Protein AF-A0A932BZ87-F1 (afdb_monomer_lite)

Sequence (192 aa):
MPPHARFDARYRHNVFYPARGFVVGGLPRERIGVFWRGSPFYFHAGVWYRPYGPRYVVVAPPTGVVIPVLPPSYTVVWVGGVPYYYANGVYYAPAPQGAGYVVSPPPAGTVAADSSQPWSPPIGTDLMVYPRNGQSRERLFTDRAECAKWAAGASGYEPGASPPADAAAAALAEQYRRAEVACLEGRGYTVR

Radius of gyration: 20.79 Å; chains: 1; bounding box: 46×39×58 Å

Foldseek 3Di:
DPPQWDADCPPPLGDIDHHFFDKAQDDDPPWDWFDDPNFIWIDDLQWIWGDDPNIITTHDDDFFTFDQDDRPSWDWDADPNATWTDGPQWTWHQDPVRGGITTHQDPPLDPRPDPPDPDDDQQQDDKDKAAQPPDDPSRVVVQLVVQLVVLCVQLVADDDSDDQPDPVNVVSSVSSVVSSCVSSVVVRMHID

Secondary structure (DSSP, 8-state):
--TTEEEE-GGG--EEEEPTT-EESS--TTPEEEEETTEEEEEETTEEEEEETTEEEEEPPPTT-EESS--TT-EEEEETTEEEEEETTEEEEE-TTSSSEEEEPPPTTS-----SSS---SSS----EEESS---HHHHHHHHHHHHHHHHHHH-PPPPS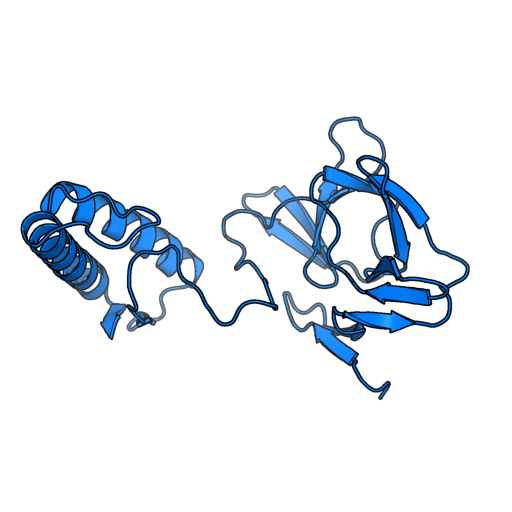S--SSHHHHHHHHHHHHHHHHHHHHTTEEE-

Structure (mmCIF, N/CA/C/O backbone):
data_AF-A0A932BZ87-F1
#
_entry.id   AF-A0A932BZ87-F1
#
loop_
_atom_site.group_PDB
_atom_site.id
_atom_site.type_symbol
_atom_site.label_atom_id
_atom_site.label_alt_id
_atom_site.label_comp_id
_atom_site.label_asym_id
_atom_site.label_entity_id
_atom_site.label_seq_id
_atom_site.pdbx_PDB_ins_code
_atom_site.Cartn_x
_atom_site.Cartn_y
_atom_site.Cartn_z
_atom_site.occupancy
_atom_site.B_iso_or_equiv
_atom_site.auth_seq_id
_atom_site.auth_comp_id
_atom_site.auth_asym_id
_atom_site.auth_atom_id
_atom_site.pdbx_PDB_model_num
ATOM 1 N N . MET A 1 1 ? -13.404 -18.281 13.438 1.00 42.00 1 MET A N 1
ATOM 2 C CA . MET A 1 1 ? -12.771 -17.217 12.624 1.00 42.00 1 MET A CA 1
ATOM 3 C C . MET A 1 1 ? -13.841 -16.211 12.243 1.00 42.00 1 MET A C 1
ATOM 5 O O . MET A 1 1 ? -14.929 -16.660 11.898 1.00 42.00 1 MET A O 1
ATOM 9 N N . PRO A 1 2 ? -13.586 -14.895 12.314 1.00 48.25 2 PRO A N 1
ATOM 10 C CA . PRO A 1 2 ? -14.517 -13.924 11.758 1.00 48.25 2 PRO A CA 1
ATOM 11 C C . PRO A 1 2 ? -14.645 -14.188 10.250 1.00 48.25 2 PRO A C 1
ATOM 13 O O . PRO A 1 2 ? -13.612 -14.365 9.592 1.00 48.25 2 PRO A O 1
ATOM 16 N N . PRO A 1 3 ? -15.861 -14.246 9.687 1.00 53.22 3 PRO A N 1
ATOM 17 C CA . PRO A 1 3 ? -16.015 -14.275 8.240 1.00 53.22 3 PRO A CA 1
ATOM 18 C C . PRO A 1 3 ? -15.309 -13.036 7.664 1.00 53.22 3 PRO A C 1
ATOM 20 O O . PRO A 1 3 ? -15.391 -11.951 8.238 1.00 53.22 3 PRO A O 1
ATOM 23 N N . HIS A 1 4 ? -14.578 -13.209 6.560 1.00 70.06 4 HIS A N 1
ATOM 24 C CA . HIS A 1 4 ? -13.821 -12.150 5.869 1.00 70.06 4 HIS A CA 1
ATOM 25 C C . HIS A 1 4 ? -12.497 -11.698 6.522 1.00 70.06 4 HIS A C 1
ATOM 27 O O . HIS A 1 4 ? -12.025 -10.602 6.228 1.00 70.06 4 HIS A O 1
ATOM 33 N N . ALA A 1 5 ? -11.855 -12.519 7.361 1.00 75.31 5 ALA A N 1
ATOM 34 C CA . ALA A 1 5 ? -10.484 -12.263 7.821 1.00 75.31 5 ALA A CA 1
ATOM 35 C C . ALA A 1 5 ? -9.421 -12.752 6.809 1.00 75.31 5 ALA A C 1
ATOM 37 O O . ALA A 1 5 ? -9.501 -13.866 6.296 1.00 75.31 5 ALA A O 1
ATOM 38 N N . ARG A 1 6 ? -8.392 -11.937 6.558 1.00 83.81 6 ARG A N 1
ATOM 39 C CA . ARG A 1 6 ? -7.191 -12.239 5.769 1.00 83.81 6 ARG A CA 1
ATOM 40 C C . ARG A 1 6 ? -6.000 -12.430 6.706 1.00 83.81 6 ARG A C 1
ATOM 42 O O . ARG A 1 6 ? -5.745 -11.581 7.557 1.00 83.81 6 ARG A O 1
ATOM 49 N N . PHE A 1 7 ? -5.239 -13.501 6.504 1.00 80.88 7 PHE A N 1
ATOM 50 C CA . PHE A 1 7 ? -3.962 -13.706 7.184 1.00 80.88 7 PHE A CA 1
ATOM 51 C C . PHE A 1 7 ? -2.839 -12.931 6.485 1.00 80.88 7 PHE A C 1
ATOM 53 O O . PHE A 1 7 ? -2.614 -13.110 5.285 1.00 80.88 7 PHE A O 1
ATOM 60 N N . ASP A 1 8 ? -2.131 -12.080 7.223 1.00 81.00 8 ASP A N 1
ATOM 61 C CA . ASP A 1 8 ? -0.959 -11.359 6.734 1.00 81.00 8 ASP A CA 1
ATOM 62 C C . ASP A 1 8 ? 0.330 -11.987 7.278 1.00 81.00 8 ASP A C 1
ATOM 64 O O . ASP A 1 8 ? 0.813 -11.647 8.356 1.00 81.00 8 ASP A O 1
ATOM 68 N N . ALA A 1 9 ? 0.892 -12.918 6.506 1.00 80.06 9 ALA A N 1
ATOM 69 C CA . ALA A 1 9 ? 2.146 -13.606 6.822 1.00 80.06 9 ALA A CA 1
ATOM 70 C C . ALA A 1 9 ? 3.405 -12.806 6.433 1.00 80.06 9 ALA A C 1
ATOM 72 O O . ALA A 1 9 ? 4.535 -13.258 6.650 1.00 80.06 9 ALA A O 1
ATOM 73 N N . ARG A 1 10 ? 3.250 -11.642 5.790 1.00 78.62 10 ARG A N 1
ATOM 74 C CA . ARG A 1 10 ? 4.385 -10.915 5.220 1.00 78.62 10 ARG A CA 1
ATOM 75 C C . ARG A 1 10 ? 5.334 -10.451 6.324 1.00 78.62 10 ARG A C 1
ATOM 77 O O . ARG A 1 10 ? 4.889 -10.025 7.376 1.00 78.62 10 ARG A O 1
ATOM 84 N N . TYR A 1 11 ? 6.644 -10.546 6.093 1.00 80.25 11 TYR A N 1
ATOM 85 C CA . TYR A 1 11 ? 7.682 -10.200 7.080 1.00 80.25 11 TYR A CA 1
ATOM 86 C C . TYR A 1 11 ? 7.550 -10.929 8.425 1.00 80.25 11 TYR A C 1
ATOM 88 O O . TYR A 1 11 ? 8.056 -10.444 9.431 1.00 80.25 11 TYR A O 1
ATOM 96 N N . ARG A 1 12 ? 6.904 -12.106 8.450 1.00 80.69 12 ARG A N 1
ATOM 97 C CA . ARG A 1 12 ? 6.561 -12.830 9.687 1.00 80.69 12 ARG A CA 1
ATOM 98 C C . ARG A 1 12 ? 5.635 -12.029 10.612 1.00 80.69 12 ARG A C 1
ATOM 100 O O . ARG A 1 12 ? 5.650 -12.238 11.819 1.00 80.69 12 ARG A O 1
ATOM 107 N N . HIS A 1 13 ? 4.828 -11.137 10.040 1.00 78.62 13 HIS A N 1
ATOM 108 C CA . HIS A 1 13 ? 3.847 -10.345 10.770 1.00 78.62 13 HIS A CA 1
ATOM 109 C C . HIS A 1 13 ? 2.789 -11.239 11.432 1.00 78.62 13 HIS A C 1
ATOM 111 O O . HIS A 1 13 ? 2.523 -11.089 12.615 1.00 78.62 13 HIS A O 1
ATOM 117 N N . ASN A 1 14 ? 2.273 -12.241 10.711 1.00 80.31 14 ASN A N 1
ATOM 118 C CA . ASN A 1 14 ? 1.416 -13.321 11.220 1.00 80.31 14 ASN A CA 1
ATOM 119 C C . ASN A 1 14 ? 0.157 -12.844 11.976 1.00 80.31 14 ASN A C 1
ATOM 121 O O . ASN A 1 14 ? -0.271 -13.467 12.947 1.00 80.31 14 ASN A O 1
ATOM 125 N N . VAL A 1 15 ? -0.463 -11.759 11.506 1.00 80.50 15 VAL A N 1
ATOM 126 C CA . VAL A 1 15 ? -1.685 -11.177 1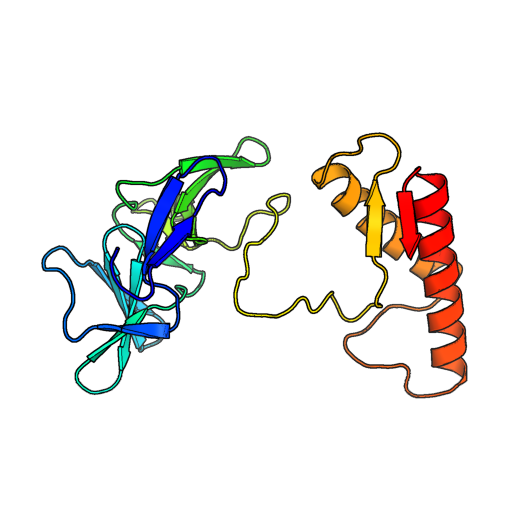2.092 1.00 80.50 15 VAL A CA 1
ATOM 127 C C . VAL A 1 15 ? -2.863 -11.358 11.138 1.00 80.50 15 VAL A C 1
ATOM 129 O O . VAL A 1 15 ? -2.712 -11.296 9.917 1.00 80.50 15 VAL A O 1
ATOM 132 N N . PHE A 1 16 ? -4.056 -11.574 11.690 1.00 84.00 16 PHE A N 1
ATOM 133 C CA . PHE A 1 16 ? -5.300 -11.577 10.925 1.00 84.00 16 PHE A CA 1
ATOM 134 C C . PHE A 1 16 ? -5.930 -10.187 10.897 1.00 84.00 16 PHE A C 1
ATOM 136 O O . PHE A 1 16 ? -6.130 -9.565 11.939 1.00 84.00 16 PHE A O 1
ATOM 143 N N . TYR A 1 17 ? -6.321 -9.747 9.706 1.00 85.94 17 TYR A N 1
ATOM 144 C CA . TYR A 1 17 ? -7.014 -8.483 9.486 1.00 85.94 17 TYR A CA 1
ATOM 145 C C . TYR A 1 17 ? -8.350 -8.694 8.787 1.00 85.94 17 TYR A C 1
ATOM 147 O O . TYR A 1 17 ? -8.480 -9.633 8.007 1.00 85.94 17 TYR A O 1
ATOM 155 N N . PRO A 1 18 ? -9.341 -7.814 8.983 1.00 85.44 18 PRO A N 1
ATOM 156 C CA . PRO A 1 18 ? -10.485 -7.745 8.085 1.00 85.44 18 PRO A CA 1
ATOM 157 C C . PRO A 1 18 ? -10.028 -7.538 6.635 1.00 85.44 18 PRO A C 1
ATOM 159 O O . PRO A 1 18 ? -9.128 -6.738 6.364 1.00 85.44 18 PRO A O 1
ATOM 162 N N . ALA A 1 19 ? -10.648 -8.245 5.695 1.00 81.38 19 ALA A N 1
ATOM 163 C CA . ALA A 1 19 ? -10.385 -8.071 4.276 1.00 81.38 19 ALA A CA 1
ATOM 164 C C . ALA A 1 19 ? -10.763 -6.652 3.819 1.00 81.38 19 ALA A C 1
ATOM 166 O O . ALA A 1 19 ? -11.735 -6.060 4.295 1.00 81.38 19 ALA A O 1
ATOM 167 N N . ARG A 1 20 ? -10.016 -6.112 2.849 1.00 84.50 20 ARG A N 1
ATOM 168 C CA . ARG A 1 20 ? -10.392 -4.861 2.174 1.00 84.50 20 ARG A CA 1
ATOM 169 C C . ARG A 1 20 ? -11.772 -5.020 1.528 1.00 84.50 20 ARG A C 1
ATOM 171 O O . ARG A 1 20 ? -12.093 -6.081 1.005 1.00 84.50 20 ARG A O 1
ATOM 178 N N . GLY A 1 21 ? -12.587 -3.972 1.586 1.00 84.88 21 GLY A N 1
ATOM 179 C CA . GLY A 1 21 ? -13.977 -3.991 1.129 1.00 84.88 21 GLY A CA 1
ATOM 180 C C . GLY A 1 21 ? -14.975 -4.544 2.152 1.00 84.88 21 GLY A C 1
ATOM 181 O O . GLY A 1 21 ? -16.176 -4.388 1.952 1.00 84.88 21 GLY A O 1
ATOM 182 N N . PHE A 1 22 ? -14.521 -5.132 3.266 1.00 84.69 22 PHE A N 1
ATOM 183 C CA . PHE A 1 22 ? -15.424 -5.566 4.330 1.00 84.69 22 PHE A CA 1
ATOM 184 C C . PHE A 1 22 ? -16.105 -4.364 4.996 1.00 84.69 22 PHE A C 1
ATOM 186 O O . PHE A 1 22 ? -15.455 -3.362 5.303 1.00 84.69 22 PHE A O 1
ATOM 193 N N . VAL A 1 23 ? -17.417 -4.461 5.219 1.00 87.00 23 VAL A N 1
ATOM 194 C CA . VAL A 1 23 ? -18.236 -3.384 5.787 1.00 87.00 23 VAL A CA 1
ATOM 195 C C . VAL A 1 23 ? -18.568 -3.694 7.243 1.00 87.00 23 VAL A C 1
ATOM 197 O O . VAL A 1 23 ? -19.098 -4.757 7.554 1.00 87.00 23 VAL A O 1
ATOM 200 N N . VAL A 1 24 ? -18.304 -2.740 8.133 1.00 87.44 24 VAL A N 1
ATOM 201 C CA . VAL A 1 24 ? -18.579 -2.823 9.571 1.00 87.44 24 VAL A CA 1
ATOM 202 C C . VAL A 1 24 ? -19.650 -1.814 9.976 1.00 87.44 24 VAL A C 1
ATOM 204 O O . VAL A 1 24 ? -19.695 -0.692 9.472 1.00 87.44 24 VAL A O 1
ATOM 207 N N . GLY A 1 25 ? -20.525 -2.207 10.903 1.00 91.94 25 GLY A N 1
ATOM 208 C CA . GLY A 1 25 ? -21.601 -1.343 11.404 1.00 91.94 25 GLY A CA 1
ATOM 209 C C . GLY A 1 25 ? -21.124 -0.207 12.311 1.00 91.94 25 GLY A C 1
ATOM 210 O O . GLY A 1 25 ? -21.833 0.775 12.483 1.00 91.94 25 GLY A O 1
ATOM 211 N N . GLY A 1 26 ? -19.920 -0.319 12.868 1.00 92.75 26 GLY A N 1
ATOM 212 C CA . GLY A 1 26 ? -19.339 0.677 13.754 1.00 92.75 26 GLY A CA 1
ATOM 213 C C . GLY A 1 26 ? -17.835 0.487 13.883 1.00 92.75 26 GLY A C 1
ATOM 214 O O . GLY A 1 26 ? -17.296 -0.566 13.536 1.00 92.75 26 GLY A O 1
ATOM 215 N N . LEU A 1 27 ? -17.163 1.528 14.363 1.00 92.81 27 LEU A N 1
ATOM 216 C CA . LEU A 1 27 ? -15.719 1.527 14.562 1.00 92.81 27 LEU A CA 1
ATOM 217 C C . LEU A 1 27 ? -15.369 1.222 16.023 1.00 92.81 27 LEU A C 1
ATOM 219 O O . LEU A 1 27 ? -16.139 1.574 16.921 1.00 92.81 27 LEU A O 1
ATOM 223 N N . PRO A 1 28 ? -14.196 0.622 16.283 1.00 89.81 28 PRO A N 1
ATOM 224 C CA . PRO A 1 28 ? -13.665 0.500 17.636 1.00 89.81 28 PRO A CA 1
ATOM 225 C C . PRO A 1 28 ? -13.556 1.862 18.342 1.00 89.81 28 PRO A C 1
ATOM 227 O O . PRO A 1 28 ? -13.393 2.898 17.690 1.00 89.81 28 PRO A O 1
ATOM 230 N N . ARG A 1 29 ? -13.621 1.862 19.681 1.00 87.75 29 ARG A N 1
ATOM 231 C CA . ARG A 1 29 ? -13.579 3.096 20.489 1.00 87.75 29 ARG A CA 1
ATOM 232 C C . ARG A 1 29 ? -12.273 3.872 20.283 1.00 87.75 29 ARG A C 1
ATOM 234 O O . ARG A 1 29 ? -12.336 5.051 19.941 1.00 87.75 29 ARG A O 1
ATOM 241 N N . GLU A 1 30 ? -11.137 3.177 20.352 1.00 87.88 30 GLU A N 1
ATOM 242 C CA . GLU A 1 30 ? -9.768 3.722 20.255 1.00 87.88 30 GLU A CA 1
ATOM 243 C C . GLU A 1 30 ? -9.312 4.035 18.816 1.00 87.88 30 GLU A C 1
ATOM 245 O O . GLU A 1 30 ? -8.171 3.795 18.421 1.00 87.88 30 GLU A O 1
ATOM 250 N N . ARG A 1 31 ? -10.226 4.518 17.972 1.00 93.81 31 ARG A N 1
ATOM 251 C CA . ARG A 1 31 ? -9.914 4.891 16.586 1.00 93.81 31 ARG A CA 1
ATOM 252 C C . ARG A 1 31 ? -9.237 6.260 16.521 1.00 93.81 31 ARG A C 1
ATOM 254 O O . ARG A 1 31 ? -9.609 7.191 17.230 1.00 93.81 31 ARG A O 1
ATOM 261 N N . ILE A 1 32 ? -8.349 6.417 15.555 1.00 93.56 32 ILE A N 1
ATOM 262 C CA . ILE A 1 32 ? -7.761 7.698 15.172 1.00 93.56 32 ILE A CA 1
ATOM 263 C C . ILE A 1 32 ? -8.522 8.216 13.957 1.00 93.56 32 ILE A C 1
ATOM 265 O O . ILE A 1 32 ? -8.593 7.530 12.940 1.00 93.56 32 ILE A O 1
ATOM 269 N N . GLY A 1 33 ? -9.110 9.407 14.058 1.00 94.62 33 GLY A N 1
ATOM 270 C CA . GLY A 1 33 ? -9.722 10.095 12.922 1.00 94.62 33 GLY A CA 1
ATOM 271 C C . GLY A 1 33 ? -8.702 10.978 12.211 1.00 94.62 33 GLY A C 1
ATOM 272 O O . GLY A 1 33 ? -8.005 11.750 12.865 1.00 94.62 33 GLY A O 1
ATOM 273 N N . VAL A 1 34 ? -8.625 10.885 10.885 1.00 93.38 34 VAL A N 1
ATOM 274 C CA . VAL A 1 34 ? -7.757 11.733 10.060 1.00 93.38 34 VAL A CA 1
ATOM 275 C C . VAL A 1 34 ? -8.544 12.260 8.869 1.00 93.38 34 VAL A C 1
ATOM 277 O O . VAL A 1 34 ? -9.281 11.515 8.229 1.00 93.38 34 VAL A O 1
ATOM 280 N N . PHE A 1 35 ? -8.384 13.540 8.548 1.00 92.31 35 PHE A N 1
ATOM 281 C CA . PHE A 1 35 ? -8.939 14.120 7.328 1.00 92.31 35 PHE A CA 1
ATOM 282 C C . PHE A 1 35 ? -7.868 14.170 6.242 1.00 92.31 35 PHE A C 1
ATOM 284 O O . PHE A 1 35 ? -6.789 14.720 6.447 1.00 92.31 35 PHE A O 1
ATOM 291 N N . TRP A 1 36 ? -8.180 13.623 5.069 1.00 86.62 36 TRP A N 1
ATOM 292 C CA . TRP A 1 36 ? -7.307 13.669 3.902 1.00 86.62 36 TRP A CA 1
ATOM 293 C C . TRP A 1 36 ? -8.072 14.200 2.698 1.00 86.62 36 TRP A C 1
ATOM 295 O O . TRP A 1 36 ? -9.026 13.573 2.240 1.00 86.62 36 TRP A O 1
ATOM 305 N N . ARG A 1 37 ? -7.660 15.370 2.189 1.00 90.94 37 ARG A N 1
ATOM 306 C CA . ARG A 1 37 ? -8.284 16.040 1.029 1.00 90.94 37 ARG A CA 1
ATOM 307 C C . ARG A 1 37 ? -9.819 16.116 1.130 1.00 90.94 37 ARG A C 1
ATOM 309 O O . ARG A 1 37 ? -10.532 15.775 0.194 1.00 90.94 37 ARG A O 1
ATOM 316 N N . GLY A 1 38 ? -10.327 16.504 2.301 1.00 88.38 38 GLY A N 1
ATOM 317 C CA . GLY A 1 38 ? -11.768 16.631 2.562 1.00 88.38 38 GLY A CA 1
ATOM 318 C C . GLY A 1 38 ? -12.510 15.316 2.832 1.00 88.38 38 GLY A C 1
ATOM 319 O O . GLY A 1 38 ? -13.695 15.350 3.143 1.00 88.38 38 GLY A O 1
ATOM 320 N N . SER A 1 39 ? -11.838 14.161 2.771 1.00 90.19 39 SER A N 1
ATOM 321 C CA . SER A 1 39 ? -12.429 12.862 3.110 1.00 90.19 39 SER A CA 1
ATOM 322 C C . SER A 1 39 ? -11.978 12.390 4.496 1.00 90.19 39 SER A C 1
ATOM 324 O O . SER A 1 39 ? -10.771 12.360 4.756 1.00 90.19 39 SER A O 1
ATOM 326 N N . PRO A 1 40 ? -12.902 11.998 5.391 1.00 94.88 40 PRO A N 1
ATOM 327 C CA . PRO A 1 40 ? -12.538 11.416 6.674 1.00 94.88 40 PRO A CA 1
ATOM 328 C C . PRO A 1 40 ? -12.109 9.954 6.507 1.00 94.88 40 PRO A C 1
ATOM 330 O O . PRO A 1 40 ? -12.783 9.143 5.867 1.00 94.88 40 PRO A O 1
ATOM 333 N N . PHE A 1 41 ? -11.003 9.615 7.151 1.00 96.19 41 PHE A N 1
ATOM 334 C CA . PHE A 1 41 ? -10.505 8.264 7.335 1.00 96.19 41 PHE A CA 1
ATOM 335 C C . PHE A 1 41 ? -10.410 7.964 8.824 1.00 96.19 41 PHE A C 1
ATOM 337 O O . PHE A 1 41 ? -10.187 8.851 9.650 1.00 96.19 41 PHE A O 1
ATOM 344 N N . TYR A 1 42 ? -10.556 6.693 9.165 1.00 97.19 42 TYR A N 1
ATOM 345 C CA . TYR A 1 42 ? -10.407 6.220 10.528 1.00 97.19 42 TYR A CA 1
ATOM 346 C C . TYR A 1 42 ? -9.415 5.075 10.554 1.00 97.19 42 TYR A C 1
ATOM 348 O O . TYR A 1 42 ? -9.475 4.175 9.720 1.00 97.19 42 TYR A O 1
ATOM 356 N N . PHE A 1 43 ? -8.515 5.101 11.519 1.00 96.06 43 PHE A N 1
ATOM 357 C CA . PHE A 1 43 ? -7.481 4.101 11.694 1.00 96.06 43 PHE A CA 1
ATOM 358 C C . PHE A 1 43 ? -7.622 3.440 13.060 1.00 96.06 43 PHE A C 1
ATOM 360 O O . PHE A 1 43 ? -7.818 4.116 14.066 1.00 96.06 43 PHE A O 1
ATOM 367 N N . HIS A 1 44 ? -7.508 2.117 13.109 1.00 93.94 44 HIS A N 1
ATOM 368 C CA . HIS A 1 44 ? -7.447 1.376 14.362 1.00 93.94 44 HIS A CA 1
ATOM 369 C C . HIS A 1 44 ? -6.613 0.107 14.184 1.00 93.94 44 HIS A C 1
ATOM 371 O O . HIS A 1 44 ? -6.950 -0.744 13.359 1.00 93.94 44 HIS A O 1
ATOM 377 N N . ALA A 1 45 ? -5.549 -0.034 14.979 1.00 87.94 45 ALA A N 1
ATOM 378 C CA . ALA A 1 45 ? -4.724 -1.243 15.072 1.00 87.94 45 ALA A CA 1
ATOM 379 C C . ALA A 1 45 ? -4.282 -1.845 13.718 1.00 87.94 45 ALA A C 1
ATOM 381 O O . ALA A 1 45 ? -4.278 -3.059 13.542 1.00 87.94 45 ALA A O 1
ATOM 382 N N . GLY A 1 46 ? -3.916 -1.007 12.742 1.00 89.88 46 GLY A N 1
ATOM 383 C CA . GLY A 1 46 ? -3.469 -1.470 11.416 1.00 89.88 46 GLY A CA 1
ATOM 384 C C . GLY A 1 46 ? -4.579 -1.556 10.367 1.00 89.88 46 GLY A C 1
ATOM 385 O O . GLY A 1 46 ? -4.305 -1.848 9.206 1.00 89.88 46 GLY A O 1
ATOM 386 N N . VAL A 1 47 ? -5.832 -1.280 10.733 1.00 94.69 47 VAL A N 1
ATOM 387 C CA . VAL A 1 47 ? -6.971 -1.290 9.810 1.00 94.69 47 VAL A CA 1
ATOM 388 C C . VAL A 1 47 ? -7.427 0.133 9.529 1.00 94.69 47 VAL A C 1
ATOM 390 O O . VAL A 1 47 ? -7.598 0.932 10.451 1.00 94.69 47 VAL A O 1
ATOM 393 N N . TRP A 1 48 ? -7.638 0.429 8.251 1.00 95.88 48 TRP A N 1
ATOM 394 C CA . TRP A 1 48 ? -8.143 1.710 7.781 1.00 95.88 48 TRP A CA 1
ATOM 395 C C . TRP A 1 48 ? -9.577 1.583 7.309 1.00 95.88 48 TRP A C 1
ATOM 397 O O . TRP A 1 48 ? -9.944 0.618 6.641 1.00 95.88 48 TRP A O 1
ATOM 407 N N . TYR A 1 49 ? -10.369 2.592 7.635 1.00 94.44 49 TYR A N 1
ATOM 408 C CA . TYR A 1 49 ? -11.781 2.665 7.331 1.00 94.44 49 TYR A CA 1
ATOM 409 C C . TYR A 1 49 ? -12.118 4.020 6.725 1.00 94.44 49 TYR A C 1
ATOM 411 O O . TYR A 1 49 ? -11.493 5.034 7.041 1.00 94.44 49 TYR A O 1
ATOM 419 N N . ARG A 1 50 ? -13.168 4.049 5.913 1.00 95.81 50 ARG A N 1
ATOM 420 C CA . ARG A 1 50 ? -13.840 5.285 5.494 1.00 95.81 50 ARG A CA 1
ATOM 421 C C . ARG A 1 50 ? -15.357 5.135 5.641 1.00 95.81 50 ARG A C 1
ATOM 423 O O . ARG A 1 50 ? -15.831 3.993 5.673 1.00 95.81 50 ARG A O 1
ATOM 430 N N . PRO A 1 51 ? -16.124 6.235 5.711 1.00 93.25 51 PRO A N 1
ATOM 431 C CA . PRO A 1 51 ? -17.580 6.163 5.704 1.00 93.25 51 PRO A CA 1
ATOM 432 C C . PRO A 1 51 ? -18.127 5.433 4.473 1.00 93.25 51 PRO A C 1
ATOM 434 O O . PRO A 1 51 ? -17.605 5.565 3.364 1.00 93.25 51 PRO A O 1
ATOM 437 N N . TYR A 1 52 ? -19.200 4.677 4.682 1.00 92.19 52 TYR A N 1
ATOM 438 C CA . TYR A 1 52 ? -19.961 3.976 3.654 1.00 92.19 52 TYR A CA 1
ATOM 439 C C . TYR A 1 52 ? -21.445 3.983 4.049 1.00 92.19 52 TYR A C 1
ATOM 441 O O . TYR A 1 52 ? -21.940 3.071 4.717 1.00 92.19 52 TYR A O 1
ATOM 449 N N . GLY A 1 53 ? -22.145 5.068 3.701 1.00 92.81 53 GLY A N 1
ATOM 450 C CA . GLY A 1 53 ? -23.501 5.334 4.189 1.00 92.81 53 GLY A CA 1
ATOM 451 C C . GLY A 1 53 ? -23.528 5.425 5.725 1.00 92.81 53 GLY A C 1
ATOM 452 O O . GLY A 1 53 ? -22.695 6.133 6.288 1.00 92.81 53 GLY A O 1
ATOM 453 N N . PRO A 1 54 ? -24.421 4.694 6.421 1.00 94.81 54 PRO A N 1
ATOM 454 C CA . PRO A 1 54 ? -24.447 4.649 7.887 1.00 94.81 54 PRO A CA 1
ATOM 455 C C . PRO A 1 54 ? -23.381 3.713 8.491 1.00 94.81 54 PRO A C 1
ATOM 457 O O . PRO A 1 54 ? -23.364 3.498 9.699 1.00 94.81 54 PRO A O 1
ATOM 460 N N . ARG A 1 55 ? -22.537 3.093 7.658 1.00 94.50 55 ARG A N 1
ATOM 461 C CA . ARG A 1 55 ? -21.528 2.096 8.041 1.00 94.50 55 ARG A CA 1
ATOM 462 C C . ARG A 1 55 ? -20.127 2.577 7.667 1.00 94.50 55 ARG A C 1
ATOM 464 O O . ARG A 1 55 ? -19.933 3.703 7.211 1.00 94.50 55 ARG A O 1
ATOM 471 N N . TYR A 1 56 ? -19.143 1.699 7.827 1.00 93.62 56 TYR A N 1
ATOM 472 C CA . TYR A 1 56 ? -17.760 1.945 7.436 1.00 93.62 56 TYR A CA 1
ATOM 473 C C . TYR A 1 56 ? -17.220 0.779 6.625 1.00 93.62 56 TYR A C 1
ATOM 475 O O . TYR A 1 56 ? -17.586 -0.365 6.871 1.00 93.62 56 TYR A O 1
ATOM 483 N N . VAL A 1 57 ? -16.333 1.055 5.675 1.00 90.12 57 VAL A N 1
ATOM 484 C CA . VAL A 1 57 ? -15.702 0.029 4.837 1.00 90.12 57 VAL A CA 1
ATOM 485 C C . VAL A 1 57 ? -14.195 0.022 5.037 1.00 90.12 57 VAL A C 1
ATOM 487 O O . VAL A 1 57 ? -13.581 1.087 5.121 1.00 90.12 57 VAL A O 1
ATOM 490 N N . VAL A 1 58 ? -13.610 -1.173 5.110 1.00 88.69 58 VAL A N 1
ATOM 491 C CA . VAL A 1 58 ? -12.164 -1.391 5.222 1.00 88.69 58 VAL A CA 1
ATOM 492 C C . VAL A 1 58 ? -11.488 -1.035 3.898 1.00 88.69 58 VAL A C 1
ATOM 494 O O . VAL A 1 58 ? -11.849 -1.568 2.849 1.00 88.69 58 VAL A O 1
ATOM 497 N N . VAL A 1 59 ? -10.494 -0.152 3.928 1.00 88.38 59 VAL A N 1
ATOM 498 C CA . VAL A 1 59 ? -9.807 0.377 2.737 1.00 88.38 59 VAL A CA 1
ATOM 499 C C . VAL A 1 59 ? -8.294 0.403 2.920 1.00 88.38 59 VAL A C 1
ATOM 501 O O . VAL A 1 59 ? -7.786 0.203 4.019 1.00 88.38 59 VAL A O 1
ATOM 504 N N . ALA A 1 60 ? -7.562 0.658 1.836 1.00 88.19 60 ALA A N 1
ATOM 505 C CA . ALA A 1 60 ? -6.185 1.123 1.941 1.00 88.19 60 ALA A CA 1
ATOM 506 C C . ALA A 1 60 ? -6.171 2.622 2.300 1.00 88.19 60 ALA A C 1
ATOM 508 O O . ALA A 1 60 ? -7.018 3.366 1.791 1.00 88.19 60 ALA A O 1
ATOM 509 N N . PRO A 1 61 ? -5.236 3.087 3.143 1.00 92.00 61 PRO A N 1
ATOM 510 C CA . PRO A 1 61 ? -5.041 4.514 3.346 1.00 92.00 61 PRO A CA 1
ATOM 511 C C . PRO A 1 61 ? -4.450 5.188 2.106 1.00 92.00 61 PRO A C 1
ATOM 513 O O . PRO A 1 61 ? -3.677 4.566 1.375 1.00 92.00 61 PRO A O 1
ATOM 516 N N . PRO A 1 62 ? -4.720 6.485 1.912 1.00 87.19 62 PRO A N 1
ATOM 517 C CA . PRO A 1 62 ? -3.939 7.310 1.007 1.00 87.19 62 PRO A CA 1
ATOM 518 C C . PRO A 1 62 ? -2.492 7.461 1.493 1.00 87.19 62 PRO A C 1
ATOM 520 O O . PRO A 1 62 ? -2.235 7.685 2.678 1.00 87.19 62 PRO A O 1
ATOM 523 N N . THR A 1 63 ? -1.549 7.414 0.559 1.00 87.94 63 THR A N 1
ATOM 524 C CA . THR A 1 63 ? -0.154 7.791 0.807 1.00 87.94 63 THR A CA 1
ATOM 525 C C . THR A 1 63 ? -0.060 9.264 1.205 1.00 87.94 63 THR A C 1
ATOM 527 O O . THR A 1 63 ? -0.708 10.117 0.599 1.00 87.94 63 THR A O 1
ATOM 530 N N . GLY A 1 64 ? 0.764 9.566 2.207 1.00 86.56 64 GLY A N 1
ATOM 531 C CA . GLY A 1 64 ? 0.974 10.913 2.739 1.00 86.56 64 GLY A CA 1
ATOM 532 C C . GLY A 1 64 ? 0.140 11.246 3.978 1.00 86.56 64 GLY A C 1
ATOM 533 O O . GLY A 1 64 ? 0.391 12.266 4.614 1.00 86.56 64 GLY A O 1
ATOM 534 N N . VAL A 1 65 ? -0.815 10.393 4.365 1.00 91.31 65 VAL A N 1
ATOM 535 C CA . VAL A 1 65 ? -1.574 10.573 5.611 1.00 91.31 65 VAL A CA 1
ATOM 536 C C . VAL A 1 65 ? -0.659 10.375 6.817 1.00 91.31 65 VAL A C 1
ATOM 538 O O . VAL A 1 65 ? 0.090 9.404 6.863 1.00 91.31 65 VAL A O 1
ATOM 541 N N . VAL A 1 66 ? -0.746 11.260 7.811 1.00 90.81 66 VAL A N 1
ATOM 542 C CA . VAL A 1 66 ? 0.039 11.172 9.050 1.00 90.81 66 VAL A CA 1
ATOM 543 C C . VAL A 1 66 ? -0.827 10.645 10.193 1.00 90.81 66 VAL A C 1
ATOM 545 O O . VAL A 1 66 ? -1.959 11.092 10.377 1.00 90.81 66 VAL A O 1
ATOM 548 N N . ILE A 1 67 ? -0.289 9.702 10.968 1.00 92.50 67 ILE A N 1
ATOM 549 C CA . ILE A 1 67 ? -0.879 9.201 12.215 1.00 92.50 67 ILE A CA 1
ATOM 550 C C . ILE A 1 67 ? 0.085 9.421 13.388 1.00 92.50 67 ILE A C 1
ATOM 552 O O . ILE A 1 67 ? 1.297 9.302 13.213 1.00 92.50 67 ILE A O 1
ATOM 556 N N . PRO A 1 68 ? -0.414 9.720 14.599 1.00 89.44 68 PRO A N 1
ATOM 557 C CA . PRO A 1 68 ? 0.446 10.019 15.744 1.00 89.44 68 PRO A CA 1
ATOM 558 C C . PRO A 1 68 ? 1.092 8.769 16.359 1.00 89.44 68 PRO A C 1
ATOM 560 O O . PRO A 1 68 ? 2.122 8.875 17.017 1.00 89.44 68 PRO A O 1
ATOM 563 N N . VAL A 1 69 ? 0.507 7.586 16.149 1.00 87.19 69 VAL A N 1
ATOM 564 C CA . VAL A 1 69 ? 0.962 6.322 16.739 1.00 87.19 69 VAL A CA 1
ATOM 565 C C . VAL A 1 69 ? 0.853 5.185 15.729 1.00 87.19 69 VAL A C 1
ATOM 567 O O . VAL A 1 69 ? -0.092 5.128 14.942 1.00 87.19 69 VAL A O 1
ATOM 570 N N . LEU A 1 70 ? 1.831 4.283 15.750 1.00 89.31 70 LEU A N 1
ATOM 571 C CA . LEU A 1 70 ? 1.868 3.105 14.889 1.00 89.31 70 LEU A CA 1
ATOM 572 C C . LEU A 1 70 ? 0.832 2.043 15.312 1.00 89.31 70 LEU A C 1
ATOM 574 O O . LEU A 1 70 ? 0.436 1.987 16.478 1.00 89.31 70 LEU A O 1
ATOM 578 N N . PRO A 1 71 ? 0.419 1.151 14.391 1.00 91.31 71 PRO A N 1
ATOM 579 C CA . PRO A 1 71 ? -0.324 -0.058 14.744 1.00 91.31 71 PRO A CA 1
ATOM 580 C C . PRO A 1 71 ? 0.413 -0.862 15.828 1.00 91.31 71 PRO A C 1
ATOM 582 O O . PRO A 1 71 ? 1.579 -1.158 15.612 1.00 91.31 71 PRO A O 1
ATOM 585 N N . PRO A 1 72 ? -0.217 -1.322 16.923 1.00 84.81 72 PRO A N 1
ATOM 586 C CA . PRO A 1 72 ? 0.481 -2.092 17.963 1.00 84.81 72 PRO A CA 1
ATOM 587 C C . PRO A 1 72 ? 1.183 -3.361 17.459 1.00 84.81 72 PRO A C 1
ATOM 589 O O . PRO A 1 72 ? 2.160 -3.804 18.048 1.00 84.81 72 PRO A O 1
ATOM 592 N N . SER A 1 73 ? 0.695 -3.940 16.361 1.00 84.31 73 SER A N 1
ATOM 593 C CA . SER A 1 73 ? 1.245 -5.152 15.758 1.00 84.31 73 SER A CA 1
ATOM 594 C C . SER A 1 73 ? 2.330 -4.900 14.706 1.00 84.31 73 SER A C 1
ATOM 596 O O . SER A 1 73 ? 2.671 -5.831 13.984 1.00 84.31 73 SER A O 1
ATOM 598 N N . TYR A 1 74 ? 2.837 -3.670 14.549 1.00 88.00 74 TYR A N 1
ATOM 599 C CA . TYR A 1 74 ? 3.750 -3.336 13.452 1.00 88.00 74 TYR A CA 1
ATOM 600 C C . TYR A 1 74 ? 4.982 -4.256 13.391 1.00 88.00 74 TYR A C 1
ATOM 602 O O . TYR A 1 74 ? 5.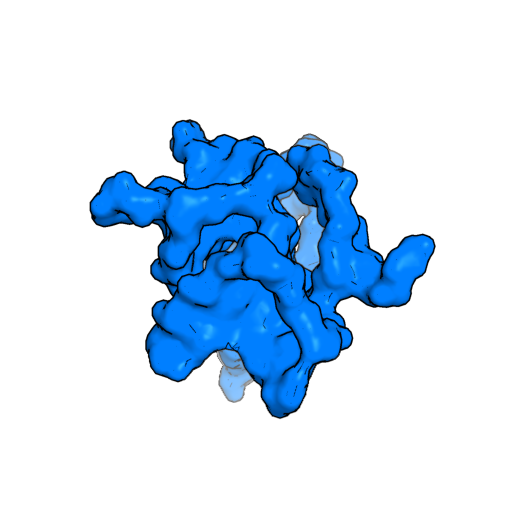503 -4.731 14.398 1.00 88.00 74 TYR A O 1
ATOM 610 N N . THR A 1 75 ? 5.499 -4.458 12.183 1.00 83.81 75 THR A N 1
ATOM 611 C CA . THR A 1 75 ? 6.774 -5.138 11.937 1.00 83.81 75 THR A CA 1
ATOM 612 C C . THR A 1 75 ? 7.769 -4.150 11.349 1.00 83.81 75 THR A C 1
ATOM 614 O O . THR A 1 75 ? 7.437 -3.430 10.412 1.00 83.81 75 THR A O 1
ATOM 617 N N . VAL A 1 76 ? 8.992 -4.106 11.877 1.00 81.50 76 VAL A N 1
ATOM 618 C CA . VAL A 1 76 ? 10.049 -3.258 11.309 1.00 81.50 76 VAL A CA 1
ATOM 619 C C . VAL A 1 76 ? 10.653 -3.946 10.088 1.00 81.50 76 VAL A C 1
ATOM 621 O O . VAL A 1 76 ? 11.097 -5.092 10.158 1.00 81.50 76 VAL A O 1
ATOM 624 N N . VAL A 1 77 ? 10.677 -3.232 8.971 1.00 80.50 77 VAL A N 1
ATOM 625 C CA . VAL A 1 77 ? 11.245 -3.648 7.692 1.00 80.50 77 VAL A CA 1
ATOM 626 C C . VAL A 1 77 ? 12.377 -2.689 7.357 1.00 80.50 77 VAL A C 1
ATOM 628 O O . VAL A 1 77 ? 12.155 -1.494 7.182 1.00 80.50 77 VAL A O 1
ATOM 631 N N . TRP A 1 78 ? 13.595 -3.207 7.265 1.00 76.69 78 TRP A N 1
ATOM 632 C CA . TRP A 1 78 ? 14.770 -2.413 6.923 1.00 76.69 78 TRP A CA 1
ATOM 633 C C . TRP A 1 78 ? 14.983 -2.427 5.414 1.00 76.69 78 TRP A C 1
ATOM 635 O O . TRP A 1 78 ? 15.138 -3.495 4.824 1.00 76.69 78 TRP A O 1
ATOM 645 N N . VAL A 1 79 ? 15.000 -1.248 4.793 1.00 70.94 79 VAL A N 1
ATOM 646 C CA . VAL A 1 79 ? 15.248 -1.097 3.353 1.00 70.94 79 VAL A CA 1
ATOM 647 C C . VAL A 1 79 ? 16.328 -0.048 3.154 1.00 70.94 79 VAL A C 1
ATOM 649 O O . VAL A 1 79 ? 16.152 1.103 3.543 1.00 70.94 79 VAL A O 1
ATOM 652 N N . GLY A 1 80 ? 17.474 -0.453 2.600 1.00 67.62 80 GLY A N 1
ATOM 653 C CA . GLY A 1 80 ? 18.614 0.451 2.406 1.00 67.62 80 GLY A CA 1
ATOM 654 C C . GLY A 1 80 ? 19.112 1.104 3.704 1.00 67.62 80 GLY A C 1
ATOM 655 O O . GLY A 1 80 ? 19.520 2.257 3.685 1.00 67.62 80 GLY A O 1
ATOM 656 N N . GLY A 1 81 ? 19.009 0.405 4.843 1.00 69.06 81 GLY A N 1
ATOM 657 C CA . GLY A 1 81 ? 19.377 0.937 6.163 1.00 69.06 81 GLY A CA 1
ATOM 658 C C . GLY A 1 81 ? 18.337 1.864 6.807 1.00 69.06 81 GLY A C 1
ATOM 659 O O . GLY A 1 81 ? 18.529 2.284 7.943 1.00 69.06 81 GLY A O 1
ATOM 660 N N . VAL A 1 82 ? 17.218 2.144 6.131 1.00 73.00 82 VAL A N 1
ATOM 661 C CA . VAL A 1 82 ? 16.126 2.978 6.653 1.00 73.00 82 VAL A CA 1
ATOM 662 C C . VAL A 1 82 ? 15.005 2.086 7.206 1.00 73.00 82 VAL A C 1
ATOM 664 O O . VAL A 1 82 ? 14.578 1.154 6.512 1.00 73.00 82 VAL A O 1
ATOM 667 N N . PRO A 1 83 ? 14.505 2.336 8.432 1.00 79.38 83 PRO A N 1
ATOM 668 C CA . PRO A 1 83 ? 13.401 1.570 8.992 1.00 79.38 83 PRO A CA 1
ATOM 669 C C . PRO A 1 83 ? 12.057 2.031 8.418 1.00 79.38 83 PRO A C 1
ATOM 671 O O . PRO A 1 83 ? 11.707 3.210 8.454 1.00 79.38 83 PRO A O 1
ATOM 674 N N . TYR A 1 84 ? 11.272 1.064 7.955 1.00 85.50 84 TYR A N 1
ATOM 675 C CA . TYR A 1 84 ? 9.854 1.206 7.651 1.00 85.50 84 TYR A CA 1
ATOM 676 C C . TYR A 1 84 ? 9.052 0.356 8.627 1.00 85.50 84 TYR A C 1
ATOM 678 O O . TYR A 1 84 ? 9.450 -0.756 8.969 1.00 85.50 84 TYR A O 1
ATOM 686 N N . TYR A 1 85 ? 7.895 0.842 9.050 1.00 90.31 85 TYR A N 1
ATOM 687 C CA . TYR A 1 85 ? 6.994 0.096 9.921 1.00 90.31 85 TYR A CA 1
ATOM 688 C C . TYR A 1 85 ? 5.848 -0.445 9.076 1.00 90.31 85 TYR A C 1
ATOM 690 O O . TYR A 1 85 ? 5.183 0.302 8.368 1.00 90.31 85 TYR A O 1
ATOM 698 N N . TYR A 1 86 ? 5.639 -1.752 9.111 1.00 92.44 86 TYR A N 1
ATOM 699 C CA . TYR A 1 86 ? 4.685 -2.459 8.270 1.00 92.44 86 TYR A CA 1
ATOM 700 C C . TYR A 1 86 ? 3.513 -2.988 9.095 1.00 92.44 86 TYR A C 1
ATOM 702 O O . TYR A 1 86 ? 3.726 -3.607 10.137 1.00 92.44 86 TYR A O 1
ATOM 710 N N . ALA A 1 87 ? 2.287 -2.815 8.605 1.00 92.12 87 ALA A N 1
ATOM 711 C CA . ALA A 1 87 ? 1.123 -3.557 9.089 1.00 92.12 87 ALA A CA 1
ATOM 712 C C . ALA A 1 87 ? 0.037 -3.623 8.015 1.00 92.12 87 ALA A C 1
ATOM 714 O O . ALA A 1 87 ? -0.249 -2.617 7.366 1.00 92.12 87 ALA A O 1
ATOM 715 N N . ASN A 1 88 ? -0.606 -4.782 7.858 1.00 91.81 88 ASN A N 1
ATOM 716 C CA . ASN A 1 88 ? -1.771 -4.963 6.981 1.00 91.81 88 ASN A CA 1
ATOM 717 C C . ASN A 1 88 ? -1.575 -4.440 5.537 1.00 91.81 88 ASN A C 1
ATOM 719 O O . ASN A 1 88 ? -2.456 -3.808 4.945 1.00 91.81 88 ASN A O 1
ATOM 723 N N . GLY A 1 89 ? -0.388 -4.654 4.964 1.00 88.56 89 GLY A N 1
ATOM 724 C CA . GLY A 1 89 ? -0.048 -4.152 3.628 1.00 88.56 89 GLY A CA 1
ATOM 725 C C . GLY A 1 89 ? 0.226 -2.644 3.537 1.00 88.56 89 GLY A C 1
ATOM 726 O O . GLY A 1 89 ? 0.342 -2.130 2.427 1.00 88.56 89 GLY A O 1
ATOM 727 N N . VAL A 1 90 ? 0.313 -1.930 4.661 1.00 94.62 90 VAL A N 1
ATOM 728 C CA . VAL A 1 90 ? 0.609 -0.492 4.738 1.00 94.62 90 VAL A CA 1
ATOM 729 C C . VAL A 1 90 ? 2.014 -0.286 5.292 1.00 94.62 90 VAL A C 1
ATOM 731 O O . VAL A 1 90 ? 2.414 -0.960 6.243 1.00 94.62 90 VAL A O 1
ATOM 734 N N . TYR A 1 91 ? 2.747 0.658 4.703 1.00 93.62 91 TYR A N 1
ATOM 735 C CA . TYR A 1 91 ? 4.074 1.065 5.149 1.00 93.62 91 TYR A CA 1
ATOM 736 C C . TYR A 1 91 ? 3.999 2.443 5.792 1.00 93.62 91 TYR A C 1
ATOM 738 O O . TYR A 1 91 ? 3.336 3.345 5.282 1.00 93.62 91 TYR A O 1
ATOM 746 N N . TYR A 1 92 ? 4.709 2.604 6.897 1.00 93.31 92 TYR A N 1
ATOM 747 C CA . TYR A 1 92 ? 4.825 3.854 7.624 1.00 93.31 92 TYR A CA 1
ATOM 748 C C . TYR A 1 92 ? 6.294 4.240 7.743 1.00 93.31 92 TYR A C 1
ATOM 750 O O . TYR A 1 92 ? 7.148 3.387 7.983 1.00 93.31 92 TYR A O 1
ATOM 758 N N . ALA A 1 93 ? 6.574 5.528 7.599 1.00 91.06 93 ALA A N 1
ATOM 759 C CA . ALA A 1 93 ? 7.888 6.119 7.817 1.00 91.06 93 ALA A CA 1
ATOM 760 C C . ALA A 1 93 ? 7.771 7.275 8.825 1.00 91.06 93 ALA A C 1
ATOM 762 O O . ALA A 1 93 ? 6.669 7.802 9.008 1.00 91.06 93 ALA A O 1
ATOM 763 N N . PRO A 1 94 ? 8.862 7.691 9.487 1.00 84.75 94 PRO A N 1
ATOM 764 C CA . PRO A 1 94 ? 8.858 8.906 10.299 1.00 84.75 94 PRO A CA 1
ATOM 765 C C . PRO A 1 94 ? 8.354 10.111 9.490 1.00 84.75 94 PRO A C 1
ATOM 767 O O . PRO A 1 94 ? 8.759 10.306 8.342 1.00 84.75 94 PRO A O 1
ATOM 770 N N . ALA A 1 95 ? 7.448 10.908 10.061 1.00 85.31 95 ALA A N 1
ATOM 771 C CA . ALA A 1 95 ? 6.942 12.095 9.379 1.00 85.31 95 ALA A CA 1
ATOM 772 C C . ALA A 1 95 ? 8.048 13.173 9.266 1.00 85.31 95 ALA A C 1
ATOM 774 O O . ALA A 1 95 ? 8.707 13.460 10.268 1.00 85.31 95 ALA A O 1
ATOM 775 N N . PRO A 1 96 ? 8.227 13.837 8.104 1.00 71.31 96 PRO A N 1
ATOM 776 C CA . PRO A 1 96 ? 9.292 14.833 7.906 1.00 71.31 96 PRO A CA 1
ATOM 7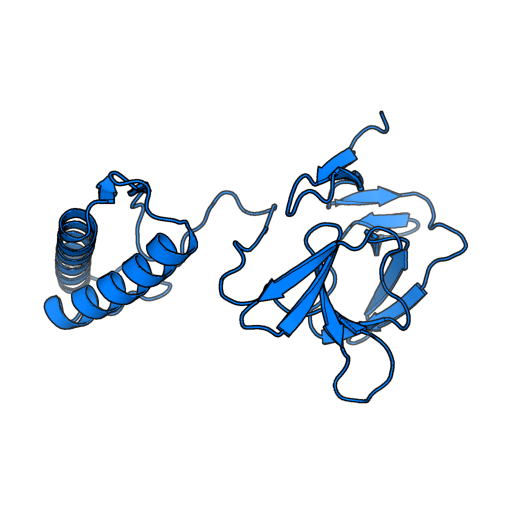77 C C . PRO A 1 96 ? 9.244 16.026 8.872 1.00 71.31 96 PRO A C 1
ATOM 779 O O . PRO A 1 96 ? 10.257 16.665 9.122 1.00 71.31 96 PRO A O 1
ATOM 782 N N . GLN A 1 97 ? 8.060 16.337 9.405 1.00 74.00 97 GLN A N 1
ATOM 783 C CA . GLN A 1 97 ? 7.800 17.487 10.280 1.00 74.00 97 GLN A CA 1
ATOM 784 C C . GLN A 1 97 ? 7.889 17.125 11.777 1.00 74.00 97 GLN A C 1
ATOM 786 O O . GLN A 1 97 ? 7.459 17.895 12.629 1.00 74.00 97 GLN A O 1
ATOM 791 N N . GLY A 1 98 ? 8.435 15.948 12.107 1.00 58.75 98 GLY A N 1
ATOM 792 C CA . GLY A 1 98 ? 8.834 15.571 13.469 1.00 58.75 98 GLY A CA 1
ATOM 793 C C . GLY A 1 98 ? 7.732 15.018 14.377 1.00 58.75 98 GLY A C 1
ATOM 794 O O . GLY A 1 98 ? 8.049 14.483 15.435 1.00 58.75 98 GLY A O 1
ATOM 795 N N . ALA A 1 99 ? 6.460 15.074 13.978 1.00 78.69 99 ALA A N 1
ATOM 796 C CA . ALA A 1 99 ? 5.365 14.486 14.749 1.00 78.69 99 ALA A CA 1
ATOM 797 C C . ALA A 1 99 ? 4.701 13.324 13.993 1.00 78.69 99 ALA A C 1
ATOM 799 O O . ALA A 1 99 ? 4.075 13.516 12.951 1.00 78.69 99 ALA A O 1
ATOM 800 N N . GLY A 1 100 ? 4.804 12.118 14.556 1.00 87.62 100 GLY A N 1
ATOM 801 C CA . GLY A 1 100 ? 4.096 10.927 14.087 1.00 87.62 100 GLY A CA 1
ATOM 802 C C . GLY A 1 100 ? 4.738 10.219 12.892 1.00 87.62 100 GLY A C 1
ATOM 803 O O . GLY A 1 100 ? 5.939 10.313 12.632 1.00 87.62 100 GLY A O 1
ATOM 804 N N . TYR A 1 101 ? 3.906 9.466 12.178 1.00 92.25 101 TYR A N 1
ATOM 805 C CA . TYR A 1 101 ? 4.305 8.552 11.117 1.00 92.25 101 TYR A CA 1
ATOM 806 C C . TYR A 1 101 ? 3.444 8.770 9.882 1.00 92.25 101 TYR A C 1
ATOM 808 O O . TYR A 1 101 ? 2.218 8.812 9.968 1.00 92.25 101 TYR A O 1
ATOM 816 N N . VAL A 1 102 ? 4.087 8.884 8.726 1.00 93.50 102 VAL A N 1
ATOM 817 C CA . VAL A 1 102 ? 3.426 9.079 7.439 1.00 93.50 102 VAL A CA 1
ATOM 818 C C . VAL A 1 102 ? 3.220 7.742 6.736 1.00 93.50 102 VAL A C 1
ATOM 820 O O . VAL A 1 102 ? 4.128 6.912 6.693 1.00 93.50 102 VAL A O 1
ATOM 823 N N . VAL A 1 103 ? 2.034 7.535 6.165 1.00 93.00 103 VAL A N 1
ATOM 824 C CA . VAL A 1 103 ? 1.763 6.438 5.233 1.00 93.00 103 VAL A CA 1
ATOM 825 C C . VAL A 1 103 ? 2.640 6.647 4.006 1.00 93.00 103 VAL A C 1
ATOM 827 O O . VAL A 1 103 ? 2.478 7.614 3.263 1.00 93.00 103 VAL A O 1
ATOM 830 N N . SER A 1 104 ? 3.580 5.739 3.809 1.00 89.06 104 SER A N 1
ATOM 831 C CA . SER A 1 104 ? 4.580 5.786 2.753 1.00 89.06 104 SER A CA 1
ATOM 832 C C . SER A 1 104 ? 4.174 4.858 1.605 1.00 89.06 104 SER A C 1
ATOM 834 O O . SER A 1 104 ? 3.489 3.855 1.850 1.00 89.06 104 SER A O 1
ATOM 836 N N . PRO A 1 105 ? 4.575 5.136 0.349 1.00 83.38 105 PRO A N 1
ATOM 837 C CA . PRO A 1 105 ? 4.529 4.098 -0.672 1.00 83.38 105 PRO A CA 1
ATOM 838 C C . PRO A 1 105 ? 5.368 2.882 -0.229 1.00 83.38 105 PRO A C 1
ATOM 840 O O . PRO A 1 105 ? 6.295 3.030 0.574 1.00 83.38 105 PRO A O 1
ATOM 843 N N . PRO A 1 106 ? 5.080 1.675 -0.748 1.00 78.00 106 PRO A N 1
ATOM 844 C CA . PRO A 1 106 ? 5.950 0.528 -0.536 1.00 78.00 106 PRO A CA 1
ATOM 845 C C . PRO A 1 106 ? 7.387 0.890 -0.939 1.00 78.00 106 PRO A C 1
ATOM 847 O O . PRO A 1 106 ? 7.601 1.328 -2.073 1.00 78.00 106 PRO A O 1
ATOM 850 N N . PRO A 1 107 ? 8.371 0.758 -0.038 1.00 68.62 107 PRO A N 1
ATOM 851 C CA . PRO A 1 107 ? 9.743 1.114 -0.358 1.00 68.62 107 PRO A CA 1
ATOM 852 C C . PRO A 1 107 ? 10.268 0.248 -1.507 1.00 68.62 107 PRO A C 1
ATOM 854 O O . PRO A 1 107 ? 10.028 -0.964 -1.544 1.00 68.62 107 PRO A O 1
ATOM 857 N N . ALA A 1 108 ? 10.983 0.864 -2.451 1.00 53.69 108 ALA A N 1
ATOM 858 C CA . ALA A 1 108 ? 11.580 0.164 -3.586 1.00 53.69 108 ALA A CA 1
ATOM 859 C C . ALA A 1 108 ? 12.486 -0.976 -3.083 1.00 53.69 108 ALA A C 1
ATOM 861 O O . ALA A 1 108 ? 13.314 -0.772 -2.199 1.00 53.69 108 ALA A O 1
ATOM 862 N N . GLY A 1 109 ? 12.281 -2.192 -3.595 1.00 53.56 109 GLY A N 1
ATOM 863 C CA . GLY A 1 109 ? 12.923 -3.413 -3.085 1.00 53.56 109 GLY A CA 1
ATOM 864 C C . GLY A 1 109 ? 12.059 -4.225 -2.113 1.00 53.56 109 GLY A C 1
ATOM 865 O O . GLY A 1 109 ? 12.357 -5.387 -1.856 1.00 53.56 109 GLY A O 1
ATOM 866 N N . THR A 1 110 ? 10.933 -3.684 -1.637 1.00 44.16 110 THR A N 1
ATOM 867 C CA . THR A 1 110 ? 9.864 -4.502 -1.058 1.00 44.16 110 THR A CA 1
ATOM 868 C C . THR A 1 110 ? 8.886 -4.900 -2.148 1.00 44.16 110 THR A C 1
ATOM 870 O O . THR A 1 110 ? 8.384 -4.056 -2.884 1.00 44.16 110 THR A O 1
ATOM 873 N N . VAL A 1 111 ? 8.604 -6.198 -2.276 1.00 43.84 111 VAL A N 1
ATOM 874 C CA . VAL A 1 111 ? 7.519 -6.665 -3.145 1.00 43.84 111 VAL A CA 1
ATOM 875 C C . VAL A 1 111 ? 6.231 -5.966 -2.710 1.00 43.84 111 VAL A C 1
ATOM 877 O O . VAL A 1 111 ? 5.702 -6.266 -1.643 1.00 43.84 111 VAL A O 1
ATOM 880 N N . ALA A 1 112 ? 5.729 -4.996 -3.473 1.00 42.84 112 ALA A N 1
ATOM 881 C CA . ALA A 1 112 ? 4.465 -4.335 -3.170 1.00 42.84 112 ALA A CA 1
ATOM 882 C C . ALA A 1 112 ? 3.375 -5.414 -3.012 1.00 42.84 112 ALA A C 1
ATOM 884 O O . ALA A 1 112 ? 3.177 -6.244 -3.895 1.00 42.84 112 ALA A O 1
ATOM 885 N N . ALA A 1 113 ? 2.727 -5.498 -1.845 1.00 40.97 113 ALA A N 1
ATOM 886 C CA . ALA A 1 113 ? 1.443 -6.193 -1.747 1.00 40.97 113 ALA A CA 1
ATOM 887 C C . ALA A 1 113 ? 0.444 -5.155 -2.197 1.00 40.97 113 ALA A C 1
ATOM 889 O O . ALA A 1 113 ? -0.056 -4.394 -1.371 1.00 40.97 113 ALA A O 1
ATOM 890 N N . ASP A 1 114 ? 0.158 -5.133 -3.488 1.00 33.72 114 ASP A N 1
ATOM 891 C CA . ASP A 1 114 ? -1.214 -4.859 -3.840 1.00 33.72 114 ASP A CA 1
ATOM 892 C C . ASP A 1 114 ? -1.945 -6.197 -3.910 1.00 33.72 114 ASP A C 1
ATOM 894 O O . ASP A 1 114 ? -1.547 -7.119 -4.618 1.00 33.72 114 ASP A O 1
ATOM 898 N N . SER A 1 115 ? -2.981 -6.325 -3.092 1.00 46.53 115 SER A N 1
ATOM 899 C CA . SER A 1 115 ? -3.951 -7.408 -3.170 1.00 46.53 115 SER A CA 1
ATOM 900 C C . SER A 1 115 ? -5.312 -6.763 -3.380 1.00 46.53 115 SER A C 1
ATOM 902 O O . SER A 1 115 ? -6.109 -6.646 -2.449 1.00 46.53 115 SER A O 1
ATOM 904 N N . SER A 1 116 ? -5.518 -6.279 -4.603 1.00 44.00 116 SER A N 1
ATOM 905 C CA . SER A 1 116 ? -6.833 -6.191 -5.252 1.00 44.00 116 SER A CA 1
ATOM 906 C C . SER A 1 116 ? -6.778 -6.130 -6.785 1.00 44.00 116 SER A C 1
ATOM 908 O O . SER A 1 116 ? -7.829 -6.119 -7.414 1.00 44.00 116 SER A O 1
ATOM 910 N N . GLN A 1 117 ? -5.599 -6.197 -7.409 1.00 37.50 117 GLN A N 1
ATOM 911 C CA . GLN A 1 117 ? -5.499 -6.511 -8.834 1.00 37.50 117 GLN A CA 1
ATOM 912 C C . GLN A 1 117 ? -5.115 -7.987 -9.005 1.00 37.50 117 GLN A C 1
ATOM 914 O O . GLN A 1 117 ? -4.130 -8.415 -8.392 1.00 37.50 117 GLN A O 1
ATOM 919 N N . PRO A 1 118 ? -5.818 -8.784 -9.839 1.00 33.09 118 PRO A N 1
ATOM 920 C CA . PRO A 1 118 ? -5.104 -9.843 -10.533 1.00 33.09 118 PRO A CA 1
ATOM 921 C C . PRO A 1 118 ? -3.948 -9.148 -11.251 1.00 33.09 118 PRO A C 1
ATOM 923 O O . PRO A 1 118 ? -4.155 -8.110 -11.878 1.00 33.09 118 PRO A O 1
ATOM 926 N N . TRP A 1 119 ? -2.739 -9.661 -11.040 1.00 28.36 119 TRP A N 1
ATOM 927 C CA . TRP A 1 119 ? -1.508 -9.272 -11.718 1.00 28.36 119 TRP A CA 1
ATOM 928 C C . TRP A 1 119 ? -1.782 -8.506 -13.021 1.00 28.36 119 TRP A C 1
ATOM 930 O O . TRP A 1 119 ? -2.205 -9.085 -14.016 1.00 28.36 119 TRP A O 1
ATOM 940 N N . SER A 1 120 ? -1.561 -7.196 -13.021 1.00 33.56 120 SER A N 1
ATOM 941 C CA . SER A 1 120 ? -1.277 -6.481 -14.260 1.00 33.56 120 SER A CA 1
ATOM 942 C C . SER A 1 120 ? 0.185 -6.073 -14.149 1.00 33.56 120 SER A C 1
ATOM 944 O O . SER A 1 120 ? 0.516 -5.302 -13.242 1.00 33.56 120 SER A O 1
ATOM 946 N N . PRO A 1 121 ? 1.080 -6.639 -14.980 1.00 35.41 121 PRO A N 1
ATOM 947 C CA . PRO A 1 121 ? 2.445 -6.142 -15.050 1.00 35.41 121 PRO A CA 1
ATOM 948 C C . PRO A 1 121 ? 2.400 -4.676 -15.526 1.00 35.41 121 PRO A C 1
ATOM 950 O O . PRO A 1 121 ? 1.374 -4.255 -16.077 1.00 35.41 121 PRO A O 1
ATOM 953 N N . PRO A 1 122 ? 3.471 -3.873 -15.355 1.00 39.34 122 PRO A N 1
ATOM 954 C CA . PRO A 1 122 ? 3.602 -2.667 -16.170 1.00 39.34 122 PRO A CA 1
ATOM 955 C C . PRO A 1 122 ? 3.375 -3.098 -17.619 1.00 39.34 122 PRO A C 1
ATOM 957 O O . PRO A 1 122 ? 3.938 -4.106 -18.046 1.00 39.34 122 PRO A O 1
ATOM 960 N N . ILE A 1 123 ? 2.447 -2.439 -18.313 1.00 42.47 123 ILE A N 1
ATOM 961 C CA . ILE A 1 123 ? 2.012 -2.863 -19.644 1.00 42.47 123 ILE A CA 1
ATOM 962 C C . ILE A 1 123 ? 3.271 -2.882 -20.520 1.00 42.47 123 ILE A C 1
ATOM 964 O O . ILE A 1 123 ? 3.937 -1.871 -20.706 1.00 42.47 123 ILE A O 1
ATOM 968 N N . GLY A 1 124 ? 3.657 -4.110 -20.860 1.00 42.00 124 GLY A N 1
ATOM 969 C CA . GLY A 1 124 ? 5.052 -4.544 -20.975 1.00 42.00 124 GLY A CA 1
ATOM 970 C C . GLY A 1 124 ? 5.146 -6.061 -20.759 1.00 42.00 124 GLY A C 1
ATOM 971 O O . GLY A 1 124 ? 6.000 -6.566 -20.040 1.00 42.00 124 GLY A O 1
ATOM 972 N N . THR A 1 125 ? 4.185 -6.758 -21.371 1.00 43.97 125 THR A N 1
ATOM 973 C CA . THR A 1 125 ? 4.156 -8.181 -21.737 1.00 43.97 125 THR A CA 1
ATOM 974 C C . THR A 1 125 ? 4.182 -9.263 -20.646 1.00 43.97 125 THR A C 1
ATOM 976 O O . THR A 1 125 ? 4.954 -9.269 -19.688 1.00 43.97 125 THR A O 1
ATOM 979 N N . ASP A 1 126 ? 3.275 -10.204 -20.897 1.00 52.69 126 ASP A N 1
ATOM 980 C CA . ASP A 1 126 ? 3.009 -11.533 -20.349 1.00 52.69 126 ASP A CA 1
ATOM 981 C C . ASP A 1 126 ? 4.257 -12.440 -20.351 1.00 52.69 126 ASP A C 1
ATOM 983 O O . ASP A 1 126 ? 4.336 -13.411 -21.088 1.00 52.69 126 ASP A O 1
ATOM 987 N N . LEU A 1 127 ? 5.299 -12.048 -19.614 1.00 60.00 127 LEU A N 1
ATOM 988 C CA . LEU A 1 127 ? 6.547 -12.803 -19.478 1.00 60.00 127 LEU A CA 1
ATOM 989 C C . LEU A 1 127 ? 6.694 -13.238 -18.022 1.00 60.00 127 LEU A C 1
ATOM 991 O O . LEU A 1 127 ? 6.999 -12.423 -17.135 1.00 60.00 127 LEU A O 1
ATOM 995 N N . MET A 1 128 ? 6.472 -14.530 -17.787 1.00 61.69 128 MET A N 1
ATOM 996 C CA . MET A 1 128 ? 6.639 -15.184 -16.494 1.00 61.69 128 MET A CA 1
ATOM 997 C C . MET A 1 128 ? 8.103 -15.605 -16.335 1.00 61.69 128 MET A C 1
ATOM 999 O O . MET A 1 128 ? 8.600 -16.488 -17.030 1.00 61.69 128 MET A O 1
ATOM 1003 N N . VAL A 1 129 ? 8.814 -14.949 -15.412 1.00 70.75 129 VAL A N 1
ATOM 1004 C CA . VAL A 1 129 ? 10.265 -15.109 -15.218 1.00 70.75 129 VAL A CA 1
ATOM 1005 C C . VAL A 1 129 ? 10.548 -15.893 -13.936 1.00 70.75 129 VAL A C 1
ATOM 1007 O O . VAL A 1 129 ? 10.174 -15.467 -12.842 1.00 70.75 129 VAL A O 1
ATOM 1010 N N . TYR A 1 130 ? 11.248 -17.018 -14.063 1.00 67.81 130 TYR A N 1
ATOM 1011 C CA . TYR A 1 130 ? 11.561 -17.941 -12.972 1.00 67.81 130 TYR A CA 1
ATOM 1012 C C . TYR A 1 130 ? 13.078 -18.026 -12.726 1.00 67.81 130 TYR A C 1
ATOM 1014 O O . TYR A 1 130 ? 13.831 -18.275 -13.670 1.00 67.81 130 TYR A O 1
ATOM 1022 N N . PRO A 1 131 ? 13.564 -17.859 -11.483 1.00 72.19 131 PRO A N 1
ATOM 1023 C CA . PRO A 1 131 ? 14.981 -18.030 -11.160 1.00 72.19 131 PRO A CA 1
ATOM 1024 C C . PRO A 1 131 ? 15.409 -19.496 -11.300 1.00 72.19 131 PRO A C 1
ATOM 1026 O O . PRO A 1 131 ? 14.758 -20.385 -10.754 1.00 72.19 131 PRO A O 1
ATOM 1029 N N . ARG A 1 132 ? 16.513 -19.757 -12.015 1.00 70.69 132 ARG A N 1
ATOM 1030 C CA . ARG A 1 132 ? 17.075 -21.113 -12.191 1.00 70.69 132 ARG A CA 1
ATOM 1031 C C . ARG A 1 132 ? 18.194 -21.425 -11.193 1.00 70.69 132 ARG A C 1
ATOM 1033 O O . ARG A 1 132 ? 18.375 -22.577 -10.823 1.00 70.69 132 ARG A O 1
ATOM 1040 N N . ASN A 1 133 ? 18.908 -20.401 -10.728 1.00 75.06 133 ASN A N 1
ATOM 1041 C CA . ASN A 1 133 ? 20.141 -20.524 -9.945 1.00 75.06 133 ASN A CA 1
ATOM 1042 C C . ASN A 1 133 ? 19.990 -19.949 -8.525 1.00 75.06 133 ASN A C 1
ATOM 1044 O O . ASN A 1 133 ? 20.940 -19.404 -7.966 1.00 75.06 133 ASN A O 1
ATOM 1048 N N . GLY A 1 134 ? 18.782 -20.004 -7.954 1.00 64.94 134 GLY A N 1
ATOM 1049 C CA . GLY A 1 134 ? 18.512 -19.488 -6.606 1.00 64.94 134 GLY A CA 1
ATOM 1050 C C . GLY A 1 134 ? 18.601 -17.963 -6.483 1.00 64.94 134 GLY A C 1
ATOM 1051 O O . GLY A 1 134 ? 18.834 -17.454 -5.389 1.00 64.94 134 GLY A O 1
ATOM 1052 N N . GLN A 1 135 ? 18.438 -17.222 -7.587 1.00 76.75 135 GLN A N 1
ATOM 1053 C CA . GLN A 1 135 ? 18.454 -15.760 -7.553 1.00 76.75 135 GLN A CA 1
ATOM 1054 C C . GLN A 1 135 ? 17.339 -15.217 -6.641 1.00 76.75 135 GLN A C 1
ATOM 1056 O O . GLN A 1 135 ? 16.197 -15.683 -6.686 1.00 76.75 135 GLN A O 1
ATOM 1061 N N . SER A 1 136 ? 17.673 -14.216 -5.818 1.00 66.25 136 SER A N 1
ATOM 1062 C CA . SER A 1 136 ? 16.709 -13.582 -4.916 1.00 66.25 136 SER A CA 1
ATOM 1063 C C . SER A 1 136 ? 15.691 -12.732 -5.680 1.00 66.25 136 SER A C 1
ATOM 1065 O O . SER A 1 136 ? 15.895 -12.357 -6.837 1.00 66.25 136 SER A O 1
ATOM 1067 N N . ARG A 1 137 ? 14.578 -12.394 -5.023 1.00 62.59 137 ARG A N 1
ATOM 1068 C CA . ARG A 1 137 ? 13.525 -11.568 -5.635 1.00 62.59 137 ARG A CA 1
ATOM 1069 C C . ARG A 1 137 ? 14.011 -10.151 -5.932 1.00 62.59 137 ARG A C 1
ATOM 1071 O O . ARG A 1 137 ? 13.581 -9.566 -6.920 1.00 62.59 137 ARG A O 1
ATOM 1078 N N . GLU A 1 138 ? 14.918 -9.622 -5.116 1.00 64.81 138 GLU A N 1
ATOM 1079 C CA . GLU A 1 138 ? 15.538 -8.311 -5.336 1.00 64.81 138 GLU A CA 1
ATOM 1080 C C . GLU A 1 138 ? 16.421 -8.350 -6.584 1.00 64.81 138 GLU A C 1
ATOM 1082 O O . GLU A 1 138 ? 16.335 -7.466 -7.432 1.00 64.81 138 GLU A O 1
ATOM 1087 N N . ARG A 1 139 ? 17.206 -9.424 -6.738 1.00 74.75 139 ARG A N 1
ATOM 1088 C CA . ARG A 1 139 ? 18.043 -9.638 -7.918 1.00 74.75 139 ARG A CA 1
ATOM 1089 C C . ARG A 1 139 ? 17.205 -9.781 -9.186 1.00 74.75 139 ARG A C 1
ATOM 1091 O O . ARG A 1 139 ? 17.517 -9.140 -10.179 1.00 74.75 139 ARG A O 1
ATOM 1098 N N . LEU A 1 140 ? 16.097 -10.520 -9.125 1.00 72.06 140 LEU A N 1
ATOM 1099 C CA . LEU A 1 140 ? 15.146 -10.626 -10.233 1.00 72.06 140 LEU A CA 1
ATOM 1100 C C . LEU A 1 140 ? 14.558 -9.262 -10.628 1.00 72.06 140 LEU A C 1
ATOM 1102 O O . LEU A 1 140 ? 14.429 -8.975 -11.815 1.00 72.06 140 LEU A O 1
ATOM 1106 N N . PHE A 1 141 ? 14.205 -8.415 -9.656 1.00 65.06 141 PHE A N 1
ATOM 1107 C CA . PHE A 1 141 ? 13.662 -7.084 -9.936 1.00 65.06 141 PHE A CA 1
ATOM 1108 C C . PHE A 1 141 ? 14.693 -6.182 -10.629 1.00 65.06 141 PHE A C 1
ATOM 1110 O O . PHE A 1 141 ? 14.377 -5.554 -11.640 1.00 65.06 141 PHE A O 1
ATOM 1117 N N . THR A 1 142 ? 15.928 -6.158 -10.122 1.00 71.88 142 THR A N 1
ATOM 1118 C CA . THR A 1 142 ? 17.034 -5.405 -10.728 1.00 71.88 142 THR A CA 1
ATOM 1119 C C . THR A 1 142 ? 17.367 -5.930 -12.120 1.00 71.88 142 THR A C 1
ATOM 1121 O O . THR A 1 142 ? 17.425 -5.150 -13.066 1.00 71.88 142 THR A O 1
ATOM 1124 N N . ASP A 1 143 ? 17.509 -7.248 -12.269 1.00 82.69 143 ASP A N 1
ATOM 1125 C CA . ASP A 1 143 ? 17.846 -7.886 -13.541 1.00 82.69 143 ASP A CA 1
ATOM 1126 C C . ASP A 1 143 ? 16.760 -7.633 -14.594 1.00 82.69 143 ASP A C 1
ATOM 1128 O O . ASP A 1 143 ? 17.088 -7.309 -15.733 1.00 82.69 143 ASP A O 1
ATOM 1132 N N . ARG A 1 144 ? 15.472 -7.686 -14.222 1.00 80.69 144 ARG A N 1
ATOM 1133 C CA . ARG A 1 144 ? 14.369 -7.340 -15.132 1.00 80.69 144 ARG A CA 1
ATOM 1134 C C . ARG A 1 144 ? 14.417 -5.872 -15.547 1.00 80.69 144 ARG A C 1
ATOM 1136 O O . ARG A 1 144 ? 14.26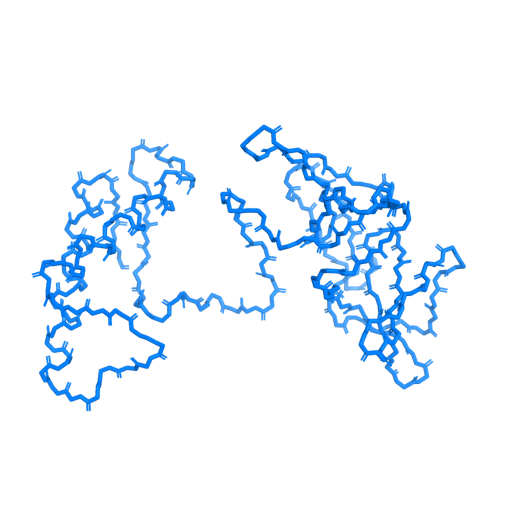1 -5.580 -16.725 1.00 80.69 144 ARG A O 1
ATOM 1143 N N . ALA A 1 145 ? 14.671 -4.952 -14.616 1.00 79.75 145 ALA A N 1
ATOM 1144 C CA . ALA A 1 145 ? 14.770 -3.528 -14.937 1.00 79.75 145 ALA A CA 1
ATOM 1145 C C . ALA A 1 145 ? 15.971 -3.208 -15.847 1.00 79.75 145 ALA A C 1
ATOM 1147 O O . ALA A 1 145 ? 15.859 -2.385 -16.755 1.00 79.75 145 ALA A O 1
ATOM 1148 N N . GLU A 1 146 ? 17.118 -3.852 -15.628 1.00 85.38 146 GLU A N 1
ATOM 1149 C CA . GLU A 1 146 ? 18.302 -3.693 -16.478 1.00 85.38 146 GLU A CA 1
ATOM 1150 C C . GLU A 1 146 ? 18.103 -4.316 -17.861 1.00 85.38 146 GLU A C 1
ATOM 1152 O O . GLU A 1 146 ? 18.409 -3.675 -18.866 1.00 85.38 146 GLU A O 1
ATOM 1157 N N . CYS A 1 147 ? 17.540 -5.525 -17.927 1.00 86.94 147 CYS A N 1
ATOM 1158 C CA . CYS A 1 147 ? 17.235 -6.188 -19.191 1.00 86.94 147 CYS A CA 1
ATOM 1159 C C . CYS A 1 147 ? 16.182 -5.427 -20.001 1.00 86.94 147 CYS A C 1
ATOM 1161 O O . CYS A 1 147 ? 16.341 -5.297 -21.210 1.00 86.94 147 CYS A O 1
ATOM 1163 N N . ALA A 1 148 ? 15.171 -4.846 -19.351 1.00 86.12 148 ALA A N 1
ATOM 1164 C CA . ALA A 1 148 ? 14.185 -3.986 -19.998 1.00 86.12 148 ALA A CA 1
ATOM 1165 C C . ALA A 1 148 ? 14.825 -2.734 -20.625 1.00 86.12 148 ALA A C 1
ATOM 1167 O O . ALA A 1 148 ? 14.493 -2.367 -21.752 1.00 86.12 148 ALA A O 1
ATOM 1168 N N . LYS A 1 149 ? 15.773 -2.089 -19.928 1.00 84.94 149 LYS A N 1
ATOM 1169 C CA . LYS A 1 149 ? 16.524 -0.937 -20.465 1.00 84.94 149 LYS A CA 1
ATOM 1170 C C . LYS A 1 149 ? 17.438 -1.338 -21.620 1.00 84.94 149 LYS A C 1
ATOM 1172 O O . LYS A 1 149 ? 17.507 -0.633 -22.622 1.00 84.94 149 LYS A O 1
ATOM 1177 N N . TRP A 1 150 ? 18.125 -2.472 -21.494 1.00 88.62 150 TRP A N 1
ATOM 1178 C CA . TRP A 1 150 ? 18.974 -3.000 -22.560 1.00 88.62 150 TRP A CA 1
ATOM 1179 C C . TRP A 1 150 ? 18.157 -3.358 -23.809 1.00 88.62 150 TRP A C 1
ATOM 1181 O O . TRP A 1 150 ? 18.534 -2.979 -24.914 1.00 88.62 150 TRP A O 1
ATOM 1191 N N . ALA A 1 151 ? 17.001 -4.003 -23.632 1.00 88.75 151 ALA A N 1
ATOM 1192 C CA . ALA A 1 151 ? 16.082 -4.351 -24.710 1.00 88.75 151 ALA A CA 1
ATOM 1193 C C . ALA A 1 151 ? 15.523 -3.113 -25.428 1.00 88.75 151 ALA A C 1
ATOM 1195 O O . ALA A 1 151 ? 15.417 -3.124 -26.655 1.00 88.75 151 ALA A O 1
ATOM 1196 N N . ALA A 1 152 ? 15.229 -2.030 -24.699 1.00 86.00 152 ALA A N 1
ATOM 1197 C CA . ALA A 1 152 ? 14.821 -0.757 -25.298 1.00 86.00 152 ALA A CA 1
ATOM 1198 C C . ALA A 1 152 ? 15.929 -0.175 -26.187 1.00 86.00 152 ALA A C 1
ATOM 1200 O O . ALA A 1 152 ? 15.675 0.189 -27.331 1.00 86.00 152 ALA A O 1
ATOM 1201 N N . GLY A 1 153 ? 17.178 -0.176 -25.709 1.00 86.94 153 GLY A N 1
ATOM 1202 C CA . GLY A 1 153 ? 18.329 0.259 -26.505 1.00 86.94 153 GLY A CA 1
ATOM 1203 C C . GLY A 1 153 ? 18.602 -0.630 -27.725 1.00 86.94 153 GLY A C 1
ATOM 1204 O O . GLY A 1 153 ? 18.967 -0.123 -28.780 1.00 86.94 153 GLY A O 1
ATOM 1205 N N . ALA A 1 154 ? 18.399 -1.945 -27.600 1.00 85.75 154 ALA A N 1
ATOM 1206 C CA . ALA A 1 154 ? 18.636 -2.907 -28.676 1.00 85.75 154 ALA A CA 1
ATOM 1207 C C . ALA A 1 154 ? 17.554 -2.883 -29.768 1.00 85.75 154 ALA A C 1
ATOM 1209 O O . ALA A 1 154 ? 17.855 -3.136 -30.931 1.00 85.75 154 ALA A O 1
ATOM 1210 N N . SER A 1 155 ? 16.302 -2.602 -29.397 1.00 86.38 155 SER A N 1
ATOM 1211 C CA . SER A 1 155 ? 15.156 -2.599 -30.319 1.00 86.38 155 SER A CA 1
ATOM 1212 C C . SER A 1 155 ? 14.747 -1.205 -30.793 1.00 86.38 155 SER A C 1
ATOM 1214 O O . SER A 1 155 ? 14.041 -1.095 -31.788 1.00 86.38 155 SER A O 1
ATOM 1216 N N . GLY A 1 156 ? 15.138 -0.141 -30.087 1.00 82.31 156 GLY A N 1
ATOM 1217 C CA . GLY A 1 156 ? 14.611 1.208 -30.310 1.00 82.31 156 GLY A CA 1
ATOM 1218 C C . GLY A 1 156 ? 13.146 1.382 -29.883 1.00 82.31 156 GLY A C 1
ATOM 1219 O O . GLY A 1 156 ? 12.532 2.390 -30.224 1.00 82.31 156 GLY A O 1
ATOM 1220 N N . TYR A 1 157 ? 12.574 0.410 -29.162 1.00 80.50 157 TYR A N 1
ATOM 1221 C CA . TYR A 1 157 ? 11.203 0.439 -28.654 1.00 80.50 157 TYR A CA 1
ATOM 1222 C C . TYR A 1 157 ? 11.174 0.812 -27.169 1.00 80.50 157 TYR A C 1
ATOM 1224 O O . TYR A 1 157 ? 11.779 0.123 -26.346 1.00 80.50 157 TYR A O 1
ATOM 1232 N N . GLU A 1 158 ? 10.416 1.848 -26.808 1.00 72.25 158 GLU A N 1
ATOM 1233 C CA . GLU A 1 158 ? 10.091 2.136 -25.408 1.00 72.25 158 GLU A CA 1
ATOM 1234 C C . GLU A 1 158 ? 8.687 1.608 -25.071 1.00 72.25 158 GLU A C 1
ATOM 1236 O O . GLU A 1 158 ? 7.709 2.028 -25.699 1.00 72.25 158 GLU A O 1
ATOM 1241 N N . PRO A 1 159 ? 8.544 0.692 -24.093 1.00 65.31 159 PRO A N 1
ATOM 1242 C CA . PRO A 1 159 ? 7.236 0.181 -23.708 1.00 65.31 159 PRO A CA 1
ATOM 1243 C C . PRO A 1 159 ? 6.405 1.287 -23.045 1.00 65.31 159 PRO A C 1
ATOM 1245 O O . PRO A 1 159 ? 6.765 1.828 -21.999 1.00 65.31 159 PRO A O 1
ATOM 1248 N N . GLY A 1 160 ? 5.276 1.620 -23.668 1.00 59.09 160 GLY A N 1
ATOM 1249 C CA . GLY A 1 160 ? 4.287 2.558 -23.144 1.00 59.09 160 GLY A CA 1
ATOM 1250 C C . GLY A 1 160 ? 3.071 1.855 -22.537 1.00 59.09 160 GLY A C 1
ATOM 1251 O O . GLY A 1 160 ? 2.867 0.656 -22.693 1.00 59.09 160 GLY A O 1
ATOM 1252 N N . ALA A 1 161 ? 2.190 2.628 -21.897 1.00 51.81 161 ALA A N 1
ATOM 1253 C CA . ALA A 1 161 ? 0.934 2.122 -21.330 1.00 51.81 161 ALA A CA 1
ATOM 1254 C C . ALA A 1 161 ? -0.109 1.679 -22.384 1.00 51.81 161 ALA A C 1
ATOM 1256 O O . ALA A 1 161 ? -1.222 1.303 -22.026 1.00 51.81 161 ALA A O 1
ATOM 1257 N N . SER A 1 162 ? 0.203 1.767 -23.679 1.00 49.06 162 SER A N 1
ATOM 1258 C CA . SER A 1 162 ? -0.715 1.457 -24.780 1.00 49.06 162 SER A CA 1
ATOM 1259 C C . SER A 1 162 ? -0.113 0.409 -25.719 1.00 49.06 162 SER A C 1
ATOM 1261 O O . SER A 1 162 ? 1.105 0.397 -25.906 1.00 49.06 162 SER A O 1
ATOM 1263 N N . PRO A 1 163 ? -0.944 -0.466 -26.317 1.00 62.38 163 PRO A N 1
ATOM 1264 C CA . PRO A 1 163 ? -0.485 -1.411 -27.328 1.00 62.38 163 PRO A CA 1
ATOM 1265 C C . PRO A 1 163 ? 0.108 -0.674 -28.543 1.00 62.38 163 PRO A C 1
ATOM 1267 O O . PRO A 1 163 ? -0.242 0.485 -28.786 1.00 62.38 163 PRO A O 1
ATOM 1270 N N . PRO A 1 164 ? 0.994 -1.328 -29.316 1.00 70.38 164 PRO A N 1
ATOM 1271 C CA . PRO A 1 164 ? 1.553 -0.739 -30.527 1.00 70.38 164 PRO A CA 1
ATOM 1272 C C . PRO A 1 164 ? 0.436 -0.319 -31.491 1.00 70.38 164 PRO A C 1
ATOM 1274 O O . PRO A 1 164 ? -0.469 -1.100 -31.781 1.00 70.38 164 PRO A O 1
ATOM 1277 N N . ALA A 1 165 ? 0.502 0.927 -31.964 1.00 73.69 165 ALA A N 1
ATOM 1278 C CA . ALA A 1 165 ? -0.548 1.544 -32.774 1.00 73.69 165 ALA A CA 1
ATOM 1279 C C . ALA A 1 165 ? -0.609 1.003 -34.214 1.00 73.69 165 ALA A C 1
ATOM 1281 O O . ALA A 1 165 ? -1.655 1.081 -34.855 1.00 73.69 165 ALA A O 1
ATOM 1282 N N . ASP A 1 166 ? 0.499 0.451 -34.717 1.00 78.69 166 ASP A N 1
ATOM 1283 C CA . ASP A 1 166 ? 0.627 -0.080 -36.072 1.00 78.69 166 ASP A CA 1
ATOM 1284 C C . ASP A 1 166 ? 1.583 -1.290 -36.140 1.00 78.69 166 ASP A C 1
ATOM 1286 O O . ASP A 1 166 ? 2.182 -1.714 -35.146 1.00 78.69 166 ASP A O 1
ATOM 1290 N N . ALA A 1 167 ? 1.719 -1.865 -37.339 1.00 78.19 167 ALA A N 1
ATOM 1291 C CA . ALA A 1 167 ? 2.547 -3.044 -37.587 1.00 78.19 167 ALA A CA 1
ATOM 1292 C C . ALA A 1 167 ? 4.054 -2.793 -37.391 1.00 78.19 167 ALA A C 1
ATOM 1294 O O . ALA A 1 167 ? 4.775 -3.709 -36.992 1.00 78.19 167 ALA A O 1
ATOM 1295 N N . ALA A 1 168 ? 4.536 -1.572 -37.641 1.00 80.94 168 ALA A N 1
ATOM 1296 C CA . ALA A 1 168 ? 5.939 -1.225 -37.439 1.00 80.94 168 ALA A CA 1
ATOM 1297 C C . ALA A 1 168 ? 6.257 -1.153 -35.938 1.00 80.94 168 ALA A C 1
ATOM 1299 O O . ALA A 1 168 ? 7.209 -1.780 -35.472 1.00 80.94 168 ALA A O 1
ATOM 1300 N N . ALA A 1 169 ? 5.398 -0.494 -35.160 1.00 78.94 169 ALA A N 1
ATOM 1301 C CA . ALA A 1 169 ? 5.464 -0.479 -33.704 1.00 78.94 169 ALA A CA 1
ATOM 1302 C C . ALA A 1 169 ? 5.324 -1.891 -33.109 1.00 78.94 169 ALA A C 1
ATOM 1304 O O . ALA A 1 169 ? 6.004 -2.220 -32.138 1.00 78.94 169 ALA A O 1
ATOM 1305 N N . ALA A 1 170 ? 4.493 -2.756 -33.701 1.00 80.81 170 ALA A N 1
ATOM 1306 C CA . ALA A 1 170 ? 4.348 -4.145 -33.264 1.00 80.81 170 ALA A CA 1
ATOM 1307 C C . ALA A 1 170 ? 5.615 -4.980 -33.520 1.00 80.81 170 ALA A C 1
ATOM 1309 O O . ALA A 1 170 ? 6.001 -5.787 -32.674 1.00 80.81 170 ALA A O 1
ATOM 1310 N N . ALA A 1 171 ? 6.297 -4.765 -34.649 1.00 84.62 171 ALA A N 1
ATOM 1311 C CA . ALA A 1 171 ? 7.566 -5.426 -34.949 1.00 84.62 171 ALA A CA 1
ATOM 1312 C C . ALA A 1 171 ? 8.683 -4.998 -33.981 1.00 84.62 171 ALA A C 1
ATOM 1314 O O . ALA A 1 171 ? 9.461 -5.840 -33.529 1.00 84.62 171 ALA A O 1
ATOM 1315 N N . LEU A 1 172 ? 8.730 -3.712 -33.625 1.00 83.56 172 LEU A N 1
ATOM 1316 C CA . LEU A 1 172 ? 9.656 -3.170 -32.628 1.00 83.56 172 LEU A CA 1
ATOM 1317 C C . LEU A 1 172 ? 9.364 -3.727 -31.224 1.00 83.56 172 LEU A C 1
ATOM 1319 O O . LEU A 1 172 ? 10.283 -4.175 -30.540 1.00 83.56 172 LEU A O 1
ATOM 1323 N N . ALA A 1 173 ? 8.089 -3.817 -30.835 1.00 83.44 173 ALA A N 1
ATOM 1324 C CA . ALA A 1 173 ? 7.674 -4.455 -29.584 1.00 83.44 173 ALA A CA 1
ATOM 1325 C C . ALA A 1 173 ? 8.055 -5.948 -29.525 1.00 83.44 173 ALA A C 1
ATOM 1327 O O . ALA A 1 173 ? 8.455 -6.461 -28.481 1.00 83.44 173 ALA A O 1
ATOM 1328 N N . GLU A 1 174 ? 7.977 -6.665 -30.648 1.00 85.50 174 GLU A N 1
ATOM 1329 C CA . GLU A 1 174 ? 8.409 -8.064 -30.725 1.00 85.50 174 GLU A CA 1
ATOM 1330 C C . GLU A 1 174 ? 9.935 -8.220 -30.652 1.00 85.50 174 GLU A C 1
ATOM 1332 O O . GLU A 1 174 ? 10.445 -9.160 -30.039 1.00 85.50 174 GLU A O 1
ATOM 1337 N N . GLN A 1 175 ? 10.692 -7.306 -31.262 1.00 86.44 175 GLN A N 1
ATOM 1338 C CA . GLN A 1 175 ? 12.149 -7.274 -31.103 1.00 86.44 175 GLN A CA 1
ATOM 1339 C C . GLN A 1 175 ? 12.545 -6.987 -29.652 1.00 86.44 175 GLN A C 1
ATOM 1341 O O . GLN A 1 175 ? 13.411 -7.676 -29.115 1.00 86.44 175 GLN A O 1
ATOM 1346 N N . TYR A 1 176 ? 11.861 -6.043 -29.002 1.00 89.06 176 TYR A N 1
ATOM 1347 C CA . TYR A 1 176 ? 12.024 -5.751 -27.581 1.00 89.06 176 TYR A CA 1
ATOM 1348 C C . TYR A 1 176 ? 11.815 -6.998 -26.716 1.00 89.06 176 TYR A C 1
ATOM 1350 O O . TYR A 1 176 ? 12.689 -7.348 -25.924 1.00 89.06 176 TYR A O 1
ATOM 1358 N N . ARG A 1 177 ? 10.703 -7.722 -26.917 1.00 86.62 177 ARG A N 1
ATOM 1359 C CA . ARG A 1 177 ? 10.406 -8.952 -26.162 1.00 86.62 177 ARG A CA 1
ATOM 1360 C C . ARG A 1 177 ? 11.513 -9.989 -26.281 1.00 86.62 177 ARG A C 1
ATOM 1362 O O . ARG A 1 177 ? 11.962 -10.537 -25.277 1.00 86.62 177 ARG A O 1
ATOM 1369 N N . ARG A 1 178 ? 11.969 -10.258 -27.506 1.00 88.56 178 ARG A N 1
ATOM 1370 C CA . ARG A 1 178 ? 13.034 -11.240 -27.754 1.00 88.56 178 ARG A CA 1
ATOM 1371 C C . ARG A 1 178 ? 14.351 -10.826 -27.101 1.00 88.56 178 ARG A C 1
ATOM 1373 O O . ARG A 1 178 ? 15.044 -11.679 -26.551 1.00 88.56 178 ARG A O 1
ATOM 1380 N N . ALA A 1 179 ? 14.670 -9.532 -27.112 1.00 90.12 179 ALA A N 1
ATOM 1381 C CA . ALA A 1 179 ? 15.843 -9.000 -26.430 1.00 90.12 179 ALA A CA 1
ATOM 1382 C C . ALA A 1 179 ? 15.733 -9.142 -24.897 1.00 90.12 17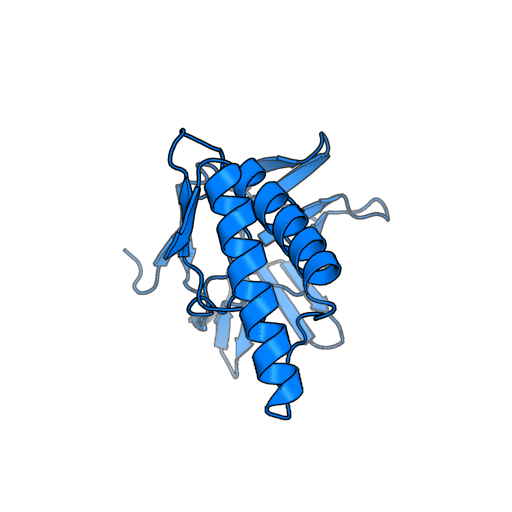9 ALA A C 1
ATOM 1384 O O . ALA A 1 179 ? 16.672 -9.608 -24.251 1.00 90.12 179 ALA A O 1
ATOM 1385 N N . GLU A 1 180 ? 14.582 -8.818 -24.303 1.00 87.25 180 GLU A N 1
ATOM 1386 C CA . GLU A 1 180 ? 14.373 -8.955 -22.855 1.00 87.25 180 GLU A CA 1
ATOM 1387 C C . GLU A 1 180 ? 14.498 -10.420 -22.400 1.00 87.25 180 GLU A C 1
ATOM 1389 O O . GLU A 1 180 ? 15.206 -10.703 -21.429 1.00 87.25 180 GLU A O 1
ATOM 1394 N N . VAL A 1 181 ? 13.895 -11.359 -23.144 1.00 88.88 181 VAL A N 1
ATOM 1395 C CA . VAL A 1 181 ? 14.018 -12.809 -22.902 1.00 88.88 181 VAL A CA 1
ATOM 1396 C C . VAL A 1 181 ? 15.477 -13.248 -22.956 1.00 88.88 181 VAL A C 1
ATOM 1398 O O . VAL A 1 181 ? 15.963 -13.849 -22.001 1.00 88.88 181 VAL A O 1
ATOM 1401 N N . ALA A 1 182 ? 16.199 -12.899 -24.023 1.00 92.19 182 ALA A N 1
ATOM 1402 C CA . ALA A 1 182 ? 17.593 -13.301 -24.194 1.00 92.19 182 ALA A CA 1
ATOM 1403 C C . ALA A 1 182 ? 18.493 -12.787 -23.056 1.00 92.19 182 ALA A C 1
ATOM 1405 O O . ALA A 1 182 ? 19.350 -13.517 -22.553 1.00 92.19 182 ALA A O 1
ATOM 1406 N N . CYS A 1 183 ? 18.273 -11.548 -22.604 1.00 93.31 183 CYS A N 1
ATOM 1407 C CA . CYS A 1 183 ? 19.012 -10.977 -21.482 1.00 93.31 183 CYS A CA 1
ATOM 1408 C C . CYS A 1 183 ? 18.732 -11.723 -20.168 1.00 93.31 183 CYS A C 1
ATOM 1410 O O . CYS A 1 183 ? 19.662 -12.071 -19.436 1.00 93.31 183 CYS A O 1
ATOM 1412 N N . LEU A 1 184 ? 17.461 -12.008 -19.874 1.00 89.50 184 LEU A N 1
ATOM 1413 C CA . LEU A 1 184 ? 17.061 -12.719 -18.660 1.00 89.50 184 LEU A CA 1
ATOM 1414 C C . LEU A 1 184 ? 17.545 -14.176 -18.664 1.00 89.50 184 LEU A C 1
ATOM 1416 O O . LEU A 1 184 ? 18.069 -14.654 -17.656 1.00 89.50 184 LEU A O 1
ATOM 1420 N N . GLU A 1 185 ? 17.446 -14.877 -19.790 1.00 89.88 185 GLU A N 1
ATOM 1421 C CA . GLU A 1 185 ? 17.975 -16.237 -19.918 1.00 89.88 185 GLU A CA 1
ATOM 1422 C C . GLU A 1 185 ? 19.498 -16.279 -19.756 1.00 89.88 185 GLU A C 1
ATOM 1424 O O . GLU A 1 185 ? 20.014 -17.132 -19.029 1.00 89.88 185 GLU A O 1
ATOM 1429 N N . GLY A 1 186 ? 20.217 -15.300 -20.318 1.00 92.31 186 GLY A N 1
ATOM 1430 C CA . GLY A 1 186 ? 21.661 -15.137 -20.124 1.00 92.31 186 GLY A CA 1
ATOM 1431 C C . GLY A 1 186 ? 22.063 -14.883 -18.665 1.00 92.31 186 GLY A C 1
ATOM 1432 O O . GLY A 1 186 ? 23.142 -15.290 -18.236 1.00 92.31 186 GLY A O 1
ATOM 1433 N N . ARG A 1 187 ? 21.176 -14.283 -17.861 1.00 89.44 187 ARG A N 1
ATOM 1434 C CA . ARG A 1 187 ? 21.356 -14.092 -16.407 1.00 89.44 187 ARG A CA 1
ATOM 1435 C C . ARG A 1 187 ? 20.908 -15.297 -15.567 1.00 89.44 187 ARG A C 1
ATOM 1437 O O . ARG A 1 187 ? 20.934 -15.251 -14.332 1.00 89.44 187 ARG A O 1
ATOM 1444 N N . GLY A 1 188 ? 20.536 -16.398 -16.218 1.00 82.44 188 GLY A N 1
ATOM 1445 C CA . GLY A 1 188 ? 20.145 -17.644 -15.567 1.00 82.44 188 GLY A CA 1
ATOM 1446 C C . GLY A 1 188 ? 18.702 -17.652 -15.071 1.00 82.44 188 GLY A C 1
ATOM 1447 O O . GLY A 1 188 ? 18.406 -18.328 -14.083 1.00 82.44 188 GLY A O 1
ATOM 1448 N N . TYR A 1 189 ? 17.809 -16.898 -15.708 1.00 82.44 189 TYR A N 1
ATOM 1449 C CA . TYR A 1 189 ? 16.367 -17.040 -15.518 1.00 82.44 189 TYR A CA 1
ATOM 1450 C C . TYR A 1 189 ? 15.770 -17.949 -16.596 1.00 82.44 189 TYR A C 1
ATOM 1452 O O . TYR A 1 189 ? 16.377 -18.226 -17.624 1.00 82.44 189 TYR A O 1
ATOM 1460 N N . THR A 1 190 ? 14.574 -18.461 -16.343 1.00 82.19 190 THR A N 1
ATOM 1461 C CA . THR A 1 190 ? 13.747 -19.139 -17.343 1.00 82.19 190 THR A CA 1
ATOM 1462 C C . THR A 1 190 ? 12.551 -18.252 -17.606 1.00 82.19 190 THR A C 1
ATOM 1464 O O . THR A 1 190 ? 11.863 -17.885 -16.655 1.00 82.19 190 THR A O 1
ATOM 1467 N N . VAL A 1 191 ? 12.312 -17.900 -18.864 1.00 79.62 191 VAL A N 1
ATOM 1468 C CA . VAL A 1 191 ? 11.208 -17.020 -19.249 1.00 79.62 191 VAL A CA 1
ATOM 1469 C C . VAL A 1 191 ? 10.190 -17.827 -20.049 1.00 79.62 191 VAL A C 1
ATOM 1471 O O . VAL A 1 191 ? 10.581 -18.649 -20.878 1.00 79.62 191 VAL A O 1
ATOM 1474 N N . ARG A 1 192 ? 8.901 -17.662 -19.747 1.00 70.00 192 ARG A N 1
ATOM 1475 C CA . ARG A 1 192 ? 7.784 -18.330 -20.426 1.00 70.00 192 ARG A CA 1
ATOM 1476 C C . ARG A 1 192 ? 6.630 -17.382 -20.675 1.00 70.00 192 ARG A C 1
ATOM 1478 O O . ARG A 1 192 ? 6.503 -16.419 -19.883 1.00 70.00 192 ARG A O 1
#

pLDDT: mean 78.73, std 16.04, range [28.36, 97.19]